Protein AF-A0A7W9PR97-F1 (afdb_monomer_lite)

Radius of gyration: 24.03 Å; chains: 1; bounding box: 55×40×74 Å

pLDDT: mean 80.45, std 17.57, range [24.69, 98.5]

Foldseek 3Di:
DDKDKDWAWAAQFWKKWDQPPDFADDDDQLVQVPQLAKDDDAQIMIGGAQERTDIEMEMEAEDQDDDDDDPPPFQWKKKAKHFNQQLFIWIHHPPDTDPDGLSPVGGGMKMKMKTKDQSVVHHHHHDDPPDPADPVRHTSMYMYIYMYDDDGDDMGTPHHHPDPRNPSPVPVPPPDDLDDDQDPDAADDDPVQAEEEEEQADPQVPLVVVVVCCQQQVDPPRDHFPYHYDDDPSNHPPHLNNNLSRFDADPVRATSYQKYWYQHPVQSVDPQSFTWIHGRGRYDTQDIATEGSVCPRVVRVCCVVVVDDPNVQQVCQPPVRYHDPDPPDD

Structure (mmCIF, N/CA/C/O backbone):
data_AF-A0A7W9PR97-F1
#
_entry.id   AF-A0A7W9PR97-F1
#
loop_
_atom_site.group_PDB
_atom_site.id
_atom_site.type_symbol
_atom_site.label_atom_id
_atom_site.label_alt_id
_atom_site.label_comp_id
_atom_site.label_asym_id
_atom_site.label_entity_id
_atom_site.label_seq_id
_atom_site.pdbx_PDB_ins_code
_atom_site.Cartn_x
_atom_site.Cartn_y
_atom_site.Cartn_z
_atom_site.occupancy
_atom_site.B_iso_or_equiv
_atom_site.auth_seq_id
_atom_site.auth_comp_id
_atom_site.auth_asym_id
_atom_site.auth_atom_id
_atom_site.pdbx_PDB_model_num
ATOM 1 N N . MET A 1 1 ? 12.191 9.917 -24.779 1.00 82.94 1 MET A N 1
ATOM 2 C CA . MET A 1 1 ? 12.173 8.595 -24.134 1.00 82.94 1 MET A CA 1
ATOM 3 C C . MET A 1 1 ? 13.262 8.573 -23.081 1.00 82.94 1 MET A C 1
ATOM 5 O O . MET A 1 1 ? 14.402 8.870 -23.422 1.00 82.94 1 MET A O 1
ATOM 9 N N . THR A 1 2 ? 12.904 8.290 -21.833 1.00 91.50 2 THR A N 1
ATOM 10 C CA . THR A 1 2 ? 13.854 8.096 -20.722 1.00 91.50 2 THR A CA 1
ATOM 11 C C . THR A 1 2 ? 13.864 6.618 -20.369 1.00 91.50 2 THR A C 1
ATOM 13 O O . THR A 1 2 ? 12.788 6.030 -20.315 1.00 91.50 2 THR A O 1
ATOM 16 N N . THR A 1 3 ? 15.038 6.025 -20.135 1.00 96.19 3 THR A N 1
ATOM 17 C CA . THR A 1 3 ? 15.172 4.586 -19.868 1.00 96.19 3 THR A CA 1
ATOM 18 C C . THR A 1 3 ? 16.114 4.327 -18.703 1.00 96.19 3 THR A C 1
ATOM 20 O O . THR A 1 3 ? 17.210 4.884 -18.651 1.00 96.19 3 THR A O 1
ATOM 23 N N . GLU A 1 4 ? 15.718 3.425 -17.812 1.00 95.56 4 GLU A N 1
ATOM 24 C CA . GLU A 1 4 ? 16.539 2.915 -16.714 1.00 95.56 4 GLU A CA 1
ATOM 25 C C . GLU A 1 4 ? 16.449 1.385 -16.694 1.00 95.56 4 GLU A C 1
ATOM 27 O O . GLU A 1 4 ? 15.418 0.809 -17.036 1.00 95.56 4 GLU A O 1
ATOM 32 N N . THR A 1 5 ? 17.534 0.690 -16.347 1.00 96.12 5 THR A N 1
ATOM 33 C CA . THR A 1 5 ? 17.552 -0.779 -16.241 1.00 96.12 5 THR A CA 1
ATOM 34 C C . THR A 1 5 ? 18.335 -1.206 -15.014 1.00 96.12 5 THR A C 1
ATOM 36 O O . THR A 1 5 ? 19.458 -0.741 -14.807 1.00 96.12 5 THR A O 1
ATOM 39 N N . LYS A 1 6 ? 17.756 -2.111 -14.224 1.00 92.12 6 LYS A N 1
ATOM 40 C CA . LYS A 1 6 ? 18.356 -2.668 -13.008 1.00 92.12 6 LYS A CA 1
ATOM 41 C C . LYS A 1 6 ? 18.048 -4.158 -12.900 1.00 92.12 6 LYS A C 1
ATOM 43 O O . LYS A 1 6 ? 17.009 -4.624 -13.358 1.00 92.12 6 LYS A O 1
ATOM 48 N N . ASP A 1 7 ? 18.963 -4.887 -12.270 1.00 92.75 7 ASP A N 1
ATOM 49 C CA . ASP A 1 7 ? 18.689 -6.239 -11.792 1.00 92.75 7 ASP A CA 1
ATOM 50 C C . ASP A 1 7 ? 18.220 -6.117 -10.337 1.00 92.75 7 ASP A C 1
ATOM 52 O O . ASP A 1 7 ? 19.008 -5.740 -9.466 1.00 92.75 7 ASP A O 1
ATOM 56 N N . LEU A 1 8 ? 16.939 -6.389 -10.097 1.00 89.25 8 LEU A N 1
ATOM 57 C CA . LEU A 1 8 ? 16.301 -6.284 -8.785 1.00 89.25 8 LEU A CA 1
ATOM 58 C C . LEU A 1 8 ? 16.262 -7.649 -8.112 1.00 89.25 8 LEU A C 1
ATOM 60 O O . LEU A 1 8 ? 16.015 -8.652 -8.785 1.00 89.25 8 LEU A O 1
ATOM 64 N N . PHE A 1 9 ? 16.524 -7.691 -6.804 1.00 83.12 9 PHE A N 1
ATOM 65 C CA . PHE A 1 9 ? 16.292 -8.895 -6.019 1.00 83.12 9 PHE A CA 1
ATOM 66 C C . PHE A 1 9 ? 14.876 -8.854 -5.461 1.00 83.12 9 PHE A C 1
ATOM 68 O O . PHE A 1 9 ? 14.525 -7.937 -4.729 1.00 83.12 9 PHE A O 1
ATOM 75 N N . ILE A 1 10 ? 14.094 -9.852 -5.828 1.00 84.50 10 ILE A N 1
ATOM 76 C CA . ILE A 1 10 ? 12.675 -9.970 -5.532 1.00 84.50 10 ILE A CA 1
ATOM 77 C C . ILE A 1 10 ? 12.491 -11.078 -4.500 1.00 84.50 10 ILE A C 1
ATOM 79 O O . ILE A 1 10 ? 13.166 -12.115 -4.560 1.00 84.50 10 ILE A O 1
ATOM 83 N N . GLU A 1 11 ? 11.587 -10.829 -3.565 1.00 75.62 11 GLU A N 1
ATOM 84 C CA . GLU A 1 11 ? 11.038 -11.785 -2.607 1.00 75.62 11 GLU A CA 1
ATOM 85 C C . GLU A 1 11 ? 9.511 -11.790 -2.797 1.00 75.62 11 GLU A C 1
ATOM 87 O O . GLU A 1 11 ? 8.983 -10.915 -3.475 1.00 75.62 11 GLU A O 1
ATOM 92 N N . ASP A 1 12 ? 8.831 -12.822 -2.306 1.00 75.00 12 ASP A N 1
ATOM 93 C CA . ASP A 1 12 ? 7.365 -12.920 -2.280 1.00 75.00 12 ASP A CA 1
ATOM 94 C C . ASP A 1 12 ? 6.627 -12.675 -3.612 1.00 75.00 12 ASP A C 1
ATOM 96 O O . ASP A 1 12 ? 5.481 -12.243 -3.638 1.00 75.00 12 ASP A O 1
ATOM 100 N N . HIS A 1 13 ? 7.241 -13.069 -4.732 1.00 82.00 13 HIS A N 1
ATOM 101 C CA . HIS A 1 13 ? 6.649 -13.017 -6.075 1.00 82.00 13 HIS A CA 1
ATOM 102 C C . HIS A 1 13 ? 6.401 -11.625 -6.678 1.00 82.00 13 HIS A C 1
ATOM 104 O O . HIS A 1 13 ? 5.687 -11.553 -7.686 1.00 82.00 13 HIS A O 1
ATOM 110 N N . ASP A 1 14 ? 6.961 -10.533 -6.151 1.00 80.31 14 ASP A N 1
ATOM 111 C CA . ASP A 1 14 ? 6.554 -9.212 -6.627 1.00 80.31 14 ASP A CA 1
ATOM 112 C C . ASP A 1 14 ? 7.635 -8.155 -6.894 1.00 80.31 14 ASP A C 1
ATOM 114 O O . ASP A 1 14 ? 8.728 -8.072 -6.335 1.00 80.31 14 ASP A O 1
ATOM 118 N N . LEU A 1 15 ? 7.276 -7.313 -7.859 1.00 86.25 15 LEU A N 1
ATOM 119 C CA . LEU A 1 15 ? 7.816 -5.982 -8.059 1.00 86.25 15 LEU A CA 1
ATOM 120 C C . LEU A 1 15 ? 6.710 -4.989 -7.756 1.00 86.25 15 LEU A C 1
ATOM 122 O O . LEU A 1 15 ? 5.576 -5.154 -8.210 1.00 86.25 15 LEU A O 1
ATOM 126 N N . LEU A 1 16 ? 7.065 -3.916 -7.075 1.00 84.00 16 LEU A N 1
ATOM 127 C CA . LEU A 1 16 ? 6.119 -2.905 -6.650 1.00 84.00 16 LEU A CA 1
ATOM 128 C C . LEU A 1 16 ? 6.208 -1.675 -7.533 1.00 84.00 16 LEU A C 1
ATOM 130 O O . LEU A 1 16 ? 7.256 -1.356 -8.095 1.00 84.00 16 LEU A O 1
ATOM 134 N N . ILE A 1 17 ? 5.084 -0.991 -7.653 1.00 85.88 17 ILE A N 1
ATOM 135 C CA . ILE A 1 17 ? 4.948 0.324 -8.253 1.00 85.88 17 ILE A CA 1
ATOM 136 C C . ILE A 1 17 ? 4.396 1.224 -7.156 1.00 85.88 17 ILE A C 1
ATOM 138 O O . ILE A 1 17 ? 3.196 1.207 -6.887 1.00 85.88 17 ILE A O 1
ATOM 142 N N . ASP A 1 18 ? 5.288 1.977 -6.518 1.00 78.19 18 ASP A N 1
ATOM 143 C CA . ASP A 1 18 ? 5.008 2.643 -5.248 1.00 78.19 18 ASP A CA 1
ATOM 144 C C . ASP A 1 18 ? 5.202 4.174 -5.345 1.00 78.19 18 ASP A C 1
ATOM 146 O O . ASP A 1 18 ? 6.248 4.642 -5.819 1.00 78.19 18 ASP A O 1
ATOM 150 N N . PRO A 1 19 ? 4.207 4.989 -4.948 1.00 59.25 19 PRO A N 1
ATOM 151 C CA . PRO A 1 19 ? 4.321 6.443 -4.812 1.00 59.25 19 PRO A CA 1
ATOM 152 C C . PRO A 1 19 ? 5.134 6.945 -3.601 1.00 59.25 19 PRO A C 1
ATOM 154 O O . PRO A 1 19 ? 5.410 8.150 -3.512 1.00 59.25 19 PRO A O 1
ATOM 157 N N . ILE A 1 20 ? 5.523 6.081 -2.668 1.00 61.12 20 ILE A N 1
ATOM 158 C CA . ILE A 1 20 ? 6.231 6.406 -1.430 1.00 61.12 20 ILE A CA 1
ATOM 159 C C . ILE A 1 20 ? 7.509 5.554 -1.379 1.00 61.12 20 ILE A C 1
ATOM 161 O O . ILE A 1 20 ? 7.531 4.433 -0.905 1.00 61.12 20 ILE A O 1
ATOM 165 N N . LEU A 1 21 ? 8.622 6.094 -1.885 1.00 53.78 21 LEU A N 1
ATOM 166 C CA . LEU A 1 21 ? 9.935 5.425 -1.809 1.00 53.78 21 LEU A CA 1
ATOM 167 C C . LEU A 1 21 ? 10.503 5.320 -0.378 1.00 53.78 21 LEU A C 1
ATOM 169 O O . LEU A 1 21 ? 11.545 4.695 -0.186 1.00 53.78 21 LEU A O 1
ATOM 173 N N . GLU A 1 22 ? 9.875 5.969 0.603 1.00 41.06 22 GLU A N 1
ATOM 174 C CA . GLU A 1 22 ? 10.348 6.074 1.984 1.00 41.06 22 GLU A CA 1
ATOM 175 C C . GLU A 1 22 ? 9.245 5.624 2.946 1.00 41.06 22 GLU A C 1
ATOM 177 O O . GLU A 1 22 ? 8.340 6.391 3.257 1.00 41.06 22 GLU A O 1
ATOM 182 N N . GLY A 1 23 ? 9.325 4.379 3.413 1.00 37.25 23 GLY A N 1
ATOM 183 C CA . GLY A 1 23 ? 8.349 3.802 4.340 1.00 37.25 23 GLY A CA 1
ATOM 184 C C . GLY A 1 23 ? 7.519 2.690 3.704 1.00 37.25 23 GLY A C 1
ATOM 185 O O . GLY A 1 23 ? 7.387 2.627 2.492 1.00 37.25 23 GLY A O 1
ATOM 186 N N . VAL A 1 24 ? 7.080 1.773 4.566 1.00 37.75 24 VAL A N 1
ATOM 187 C CA . VAL A 1 24 ? 6.391 0.491 4.325 1.00 37.75 24 VAL A CA 1
ATOM 188 C C . VAL A 1 24 ? 5.727 0.343 2.951 1.00 37.75 24 VAL A C 1
ATOM 190 O O . VAL A 1 24 ? 4.806 1.072 2.601 1.00 37.75 24 VAL A O 1
ATOM 193 N N . MET A 1 25 ? 6.184 -0.677 2.224 1.00 41.44 25 MET A N 1
ATOM 194 C CA . MET A 1 25 ? 5.619 -1.129 0.956 1.00 41.44 25 MET A CA 1
ATOM 195 C C . MET A 1 25 ? 4.182 -1.627 1.180 1.00 41.44 25 MET A C 1
ATOM 197 O O . MET A 1 25 ? 3.983 -2.685 1.776 1.00 41.44 25 MET A O 1
ATOM 201 N N . GLU A 1 26 ? 3.176 -0.873 0.735 1.00 43.72 26 GLU A N 1
ATOM 202 C CA . GLU A 1 26 ? 1.794 -1.365 0.689 1.00 43.72 26 GLU A CA 1
ATOM 203 C C . GLU A 1 26 ? 1.664 -2.341 -0.488 1.00 43.72 26 GLU A C 1
ATOM 205 O O . GLU A 1 26 ? 1.866 -1.968 -1.644 1.00 43.72 26 GLU A O 1
ATOM 210 N N . PHE A 1 27 ? 1.331 -3.601 -0.205 1.00 45.81 27 PHE A N 1
ATOM 211 C CA . PHE A 1 27 ? 1.145 -4.633 -1.222 1.00 45.81 27 PHE A CA 1
ATOM 212 C C . PHE A 1 27 ? -0.313 -4.650 -1.709 1.00 45.81 27 PHE A C 1
ATOM 214 O O . PHE A 1 27 ? -1.212 -4.987 -0.935 1.00 45.81 27 PHE A O 1
ATOM 221 N N . PRO A 1 28 ? -0.596 -4.342 -2.988 1.00 43.78 28 PRO A N 1
ATOM 222 C CA . PRO A 1 28 ? -1.863 -4.706 -3.601 1.00 43.78 28 PRO A CA 1
ATOM 223 C C . PRO A 1 28 ? -2.116 -6.202 -3.423 1.00 43.78 28 PRO A C 1
ATOM 225 O O . PRO A 1 28 ? -1.300 -7.032 -3.828 1.00 43.78 28 PRO A O 1
ATOM 228 N N . GLU A 1 29 ? -3.269 -6.561 -2.861 1.00 47.66 29 GLU A N 1
ATOM 229 C CA . GLU A 1 29 ? -3.660 -7.963 -2.764 1.00 47.66 29 GLU A CA 1
ATOM 230 C C . GLU A 1 29 ? -3.604 -8.621 -4.147 1.00 47.66 29 GLU A C 1
ATOM 232 O O . GLU A 1 29 ? -4.240 -8.159 -5.106 1.00 47.66 29 GLU A O 1
ATOM 237 N N . HIS A 1 30 ? -2.887 -9.744 -4.244 1.00 44.03 30 HIS A N 1
ATOM 238 C CA . HIS A 1 30 ? -2.794 -10.538 -5.472 1.00 44.03 30 HIS A CA 1
ATOM 239 C C . HIS A 1 30 ? -4.177 -10.939 -6.026 1.00 44.03 30 HIS A C 1
ATOM 241 O O . HIS A 1 30 ? -4.315 -11.178 -7.225 1.00 44.03 30 HIS A O 1
ATOM 247 N N . SER A 1 31 ? -5.208 -10.966 -5.169 1.00 41.00 31 SER A N 1
ATOM 248 C CA . SER A 1 31 ? -6.618 -11.225 -5.498 1.00 41.00 31 SER A CA 1
ATOM 249 C C . SER A 1 31 ? -7.198 -10.255 -6.541 1.00 41.00 31 SER A C 1
ATOM 251 O O . SER A 1 31 ? -8.123 -10.615 -7.269 1.00 41.00 31 SER A O 1
ATOM 253 N N . SER A 1 32 ? -6.634 -9.047 -6.661 1.00 51.31 32 SER A N 1
ATOM 254 C CA . SER A 1 32 ? -7.042 -8.029 -7.639 1.00 51.31 32 SER A CA 1
ATOM 255 C C . SER A 1 32 ? -6.412 -8.217 -9.030 1.00 51.31 32 SER A C 1
ATOM 257 O O . SER A 1 32 ? -6.854 -7.604 -10.006 1.00 51.31 32 SER A O 1
ATOM 259 N N . ILE A 1 33 ? -5.409 -9.095 -9.156 1.00 65.38 33 ILE A N 1
ATOM 260 C CA . ILE A 1 33 ? -4.644 -9.302 -10.391 1.00 65.38 33 ILE A CA 1
ATOM 261 C C . ILE A 1 33 ? -5.312 -10.388 -11.239 1.00 65.38 33 ILE A C 1
ATOM 263 O O . ILE A 1 33 ? -4.977 -11.569 -11.186 1.00 65.38 33 ILE A O 1
ATOM 267 N N . THR A 1 34 ? -6.264 -9.978 -12.073 1.00 65.12 34 THR A N 1
ATOM 268 C CA . THR A 1 34 ? -7.033 -10.900 -12.932 1.00 65.12 34 THR A CA 1
ATOM 269 C C . THR A 1 34 ? -6.295 -11.326 -14.207 1.00 65.12 34 THR A C 1
ATOM 271 O O . THR A 1 34 ? -6.612 -12.360 -14.793 1.00 65.12 34 THR A O 1
ATOM 274 N N . ASN A 1 35 ? -5.268 -10.575 -14.612 1.00 73.44 35 ASN A N 1
ATOM 275 C CA . ASN A 1 35 ? -4.480 -10.815 -15.827 1.00 73.44 35 ASN A CA 1
ATOM 276 C C . ASN A 1 35 ? -3.188 -11.623 -15.595 1.00 73.44 35 ASN A C 1
ATOM 278 O O . ASN A 1 35 ? -2.423 -11.851 -16.531 1.00 73.44 35 ASN A O 1
ATOM 282 N N . SER A 1 36 ? -2.944 -12.069 -14.357 1.00 77.38 36 SER A N 1
ATOM 283 C CA . SER A 1 36 ? -1.764 -12.850 -13.951 1.00 77.38 36 SER A CA 1
ATOM 284 C C . SER A 1 36 ? -0.399 -12.171 -14.145 1.00 77.38 36 SER A C 1
ATOM 286 O O . SER A 1 36 ? 0.614 -12.867 -14.056 1.00 77.38 36 SER A O 1
ATOM 288 N N . LEU A 1 37 ? -0.327 -10.859 -14.406 1.00 83.69 37 LEU A N 1
ATOM 289 C CA . LEU A 1 37 ? 0.939 -10.137 -14.581 1.00 83.69 37 LEU A CA 1
ATOM 290 C C . LEU A 1 37 ? 1.021 -8.840 -13.777 1.00 83.69 37 LEU A C 1
ATOM 292 O O . LEU A 1 37 ? 1.990 -8.679 -13.052 1.00 83.69 37 LEU A O 1
ATOM 296 N N . ILE A 1 38 ? 0.078 -7.910 -13.916 1.00 86.69 38 ILE A N 1
ATOM 297 C CA . ILE A 1 38 ? 0.163 -6.591 -13.275 1.00 86.69 38 ILE A CA 1
ATOM 298 C C . ILE A 1 38 ? -1.205 -6.125 -12.791 1.00 86.69 38 ILE A C 1
ATOM 300 O O . ILE A 1 38 ? -2.184 -6.222 -13.519 1.00 86.69 38 ILE A O 1
ATOM 304 N N . GLY A 1 39 ? -1.286 -5.576 -11.586 1.00 79.56 39 GLY A N 1
ATOM 305 C CA . GLY A 1 39 ? -2.508 -4.958 -11.076 1.00 79.56 39 GLY A CA 1
ATOM 306 C C . GLY A 1 39 ? -2.229 -3.642 -10.381 1.00 79.56 39 GLY A C 1
ATOM 307 O O . GLY A 1 39 ? -1.095 -3.367 -9.997 1.00 79.56 39 GLY A O 1
ATOM 308 N N . PHE A 1 40 ? -3.281 -2.839 -10.237 1.00 76.38 40 PHE A N 1
ATOM 309 C CA . PHE A 1 40 ? -3.259 -1.602 -9.470 1.00 76.38 40 PHE A CA 1
ATOM 310 C C . PHE A 1 40 ? -4.395 -1.587 -8.456 1.00 76.38 40 PHE A C 1
ATOM 312 O O . PHE A 1 40 ? -5.535 -1.926 -8.779 1.00 76.38 40 PHE A O 1
ATOM 319 N N . HIS A 1 41 ? -4.084 -1.108 -7.259 1.00 69.38 41 HIS A N 1
ATOM 320 C CA . HIS A 1 41 ? -5.049 -0.673 -6.268 1.00 69.38 41 HIS A CA 1
ATOM 321 C C . HIS A 1 41 ? -4.749 0.794 -5.941 1.00 69.38 41 HIS A C 1
ATOM 323 O O . HIS A 1 41 ? -3.692 1.115 -5.407 1.00 69.38 41 HIS A O 1
ATOM 329 N N . LYS A 1 42 ? -5.674 1.703 -6.276 1.00 72.00 42 LYS A N 1
ATOM 330 C CA . LYS A 1 42 ? -5.442 3.162 -6.208 1.00 72.00 42 LYS A CA 1
ATOM 331 C C . LYS A 1 42 ? -4.198 3.557 -7.035 1.00 72.00 42 LYS A C 1
ATOM 333 O O . LYS A 1 42 ? -4.173 3.265 -8.229 1.00 72.00 42 LYS A O 1
ATOM 338 N N . ASP A 1 43 ? -3.217 4.239 -6.443 1.00 72.44 43 ASP A N 1
ATOM 339 C CA . ASP A 1 43 ? -1.956 4.647 -7.077 1.00 72.44 43 ASP A CA 1
ATOM 340 C C . ASP A 1 43 ? -0.780 3.689 -6.802 1.00 72.44 43 ASP A C 1
ATOM 342 O O . ASP A 1 43 ? 0.348 3.993 -7.192 1.00 72.44 43 ASP A O 1
ATOM 346 N N . PHE A 1 44 ? -1.055 2.521 -6.207 1.00 77.50 44 PHE A N 1
ATOM 347 C CA . PHE A 1 44 ? -0.102 1.433 -5.980 1.00 77.50 44 PHE A CA 1
ATOM 348 C C . PHE A 1 44 ? -0.311 0.310 -6.987 1.00 77.50 44 PHE A C 1
ATOM 350 O O . PHE A 1 44 ? -1.450 -0.028 -7.323 1.00 77.50 44 PHE A O 1
ATOM 357 N N . GLY A 1 45 ? 0.775 -0.299 -7.451 1.00 81.88 45 GLY A N 1
ATOM 358 C CA . GLY A 1 45 ? 0.709 -1.428 -8.369 1.00 81.88 45 GLY A CA 1
ATOM 359 C C . GLY A 1 45 ? 1.685 -2.541 -8.033 1.00 81.88 45 GLY A C 1
ATOM 360 O O . GLY A 1 45 ? 2.705 -2.322 -7.391 1.00 81.88 45 GLY A O 1
ATOM 361 N N . THR A 1 46 ? 1.372 -3.735 -8.520 1.00 85.62 46 THR A N 1
ATOM 362 C CA . THR A 1 46 ? 2.192 -4.938 -8.355 1.00 85.62 46 THR A CA 1
ATOM 363 C C . THR A 1 46 ? 2.374 -5.606 -9.699 1.00 85.62 46 THR A C 1
ATOM 365 O O . THR A 1 46 ? 1.398 -5.788 -10.426 1.00 85.62 46 THR A O 1
ATOM 368 N N . ILE A 1 47 ? 3.603 -6.013 -10.011 1.00 89.25 47 ILE A N 1
ATOM 369 C CA . ILE A 1 47 ? 3.927 -6.917 -11.115 1.00 89.25 47 ILE A CA 1
ATOM 370 C C . ILE A 1 47 ? 4.337 -8.268 -10.521 1.00 89.25 47 ILE A C 1
ATOM 372 O O . ILE A 1 47 ? 5.277 -8.336 -9.735 1.00 89.25 47 ILE A O 1
ATOM 376 N N . LEU A 1 48 ? 3.657 -9.338 -10.928 1.00 87.06 48 LEU A N 1
ATOM 377 C CA . LEU A 1 48 ? 3.883 -10.701 -10.454 1.00 87.06 48 LEU A CA 1
ATOM 378 C C . LEU A 1 48 ? 5.026 -11.392 -11.194 1.00 87.06 48 LEU A C 1
ATOM 380 O O . LEU A 1 48 ? 4.966 -11.584 -12.417 1.00 87.06 48 LEU A O 1
ATOM 384 N N . THR A 1 49 ? 5.997 -11.900 -10.441 1.00 89.06 49 THR A N 1
ATOM 385 C CA . THR A 1 49 ? 7.050 -12.767 -10.963 1.00 89.06 49 THR A CA 1
ATOM 386 C C . THR A 1 49 ? 6.657 -14.231 -11.043 1.00 89.06 49 THR A C 1
ATOM 388 O O . THR A 1 49 ? 5.746 -14.711 -10.369 1.00 89.06 49 THR A O 1
ATOM 391 N N . GLY A 1 50 ? 7.326 -14.968 -11.932 1.00 86.12 50 GLY A N 1
ATOM 392 C CA . GLY A 1 50 ? 7.147 -16.415 -12.031 1.00 86.12 50 GLY A CA 1
ATOM 393 C C . GLY A 1 50 ? 7.787 -17.154 -10.855 1.00 86.12 50 GLY A C 1
ATOM 394 O O . GLY A 1 50 ? 7.241 -18.157 -10.404 1.00 86.12 50 GLY A O 1
ATOM 395 N N . PHE A 1 51 ? 8.904 -16.654 -10.326 1.00 83.25 51 PHE A N 1
ATOM 396 C CA . PHE A 1 51 ? 9.556 -17.167 -9.120 1.00 83.25 51 PHE A CA 1
A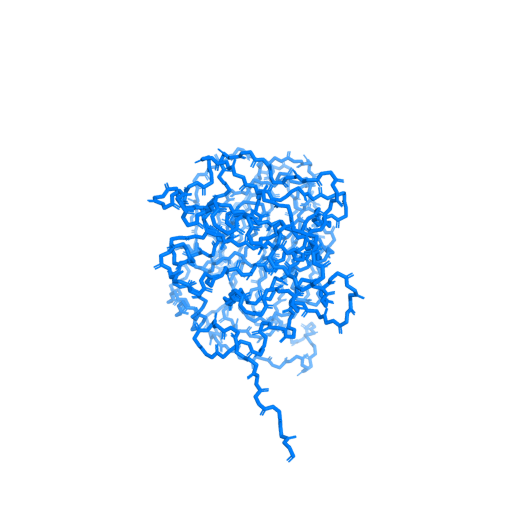TOM 397 C C . PHE A 1 51 ? 9.076 -16.470 -7.844 1.00 83.25 51 PHE A C 1
ATOM 399 O O . PHE A 1 51 ? 8.605 -15.340 -7.901 1.00 83.25 51 PHE A O 1
ATOM 406 N N . GLU A 1 52 ? 9.272 -17.132 -6.702 1.00 79.81 52 GLU A N 1
ATOM 407 C CA . GLU A 1 52 ? 9.015 -16.574 -5.366 1.00 79.81 52 GLU A CA 1
ATOM 408 C C . GLU A 1 52 ? 10.146 -15.650 -4.929 1.00 79.81 52 GLU A C 1
ATOM 410 O O . GLU A 1 52 ? 9.926 -14.552 -4.437 1.00 79.81 52 GLU A O 1
ATOM 415 N N . ARG A 1 53 ? 11.387 -16.093 -5.142 1.00 82.75 53 ARG A N 1
ATOM 416 C CA . ARG A 1 53 ? 12.574 -15.341 -4.752 1.00 82.75 53 ARG A CA 1
ATOM 417 C C . ARG A 1 53 ? 13.670 -15.454 -5.791 1.00 82.75 53 ARG A C 1
ATOM 419 O O . ARG A 1 53 ? 13.954 -16.554 -6.262 1.00 82.75 53 ARG A O 1
ATOM 426 N N . GLY A 1 54 ? 14.331 -14.350 -6.122 1.00 87.94 54 GLY A N 1
ATOM 427 C CA . GLY A 1 54 ? 15.381 -14.350 -7.136 1.00 87.94 54 GLY A CA 1
ATOM 428 C C . GLY A 1 54 ? 15.663 -12.985 -7.738 1.00 87.94 54 GLY A C 1
ATOM 429 O O . GLY A 1 54 ? 15.056 -11.986 -7.381 1.00 87.94 54 GLY A O 1
ATOM 430 N N . TYR A 1 55 ? 16.614 -12.939 -8.668 1.00 93.44 55 TYR A N 1
ATOM 431 C CA . TYR A 1 55 ? 16.845 -11.731 -9.451 1.00 93.44 55 TYR A CA 1
ATOM 432 C C . TYR A 1 55 ? 15.951 -11.707 -10.688 1.00 93.44 55 TYR A C 1
ATOM 434 O O . TYR A 1 55 ? 15.863 -12.717 -11.390 1.00 93.44 55 TYR A O 1
ATOM 442 N N . ALA A 1 56 ? 15.392 -10.539 -11.001 1.00 95.19 56 ALA A N 1
ATOM 443 C CA . ALA A 1 56 ? 14.801 -10.231 -12.301 1.00 95.19 56 ALA A CA 1
ATOM 444 C C . ALA A 1 56 ? 15.504 -9.025 -12.925 1.00 95.19 56 ALA A C 1
ATOM 446 O O . ALA A 1 56 ? 15.936 -8.107 -12.224 1.00 95.19 56 ALA A O 1
ATOM 447 N N . ARG A 1 57 ? 15.608 -9.010 -14.256 1.00 96.88 57 ARG A N 1
ATOM 448 C CA . ARG A 1 57 ? 16.051 -7.819 -14.985 1.00 96.88 57 ARG A CA 1
ATOM 449 C C . ARG A 1 57 ? 14.846 -6.959 -15.309 1.00 96.88 57 ARG A C 1
ATOM 451 O O . ARG A 1 57 ? 13.969 -7.416 -16.030 1.00 96.88 57 ARG A O 1
ATOM 458 N N . VAL A 1 58 ? 14.829 -5.721 -14.843 1.00 97.62 58 VAL A N 1
ATOM 459 C CA . VAL A 1 58 ? 13.720 -4.793 -15.068 1.00 97.62 58 VAL A CA 1
ATOM 460 C C . VAL A 1 58 ? 14.220 -3.590 -15.855 1.00 97.62 58 VAL A C 1
ATOM 462 O O . VAL A 1 58 ? 15.274 -3.030 -15.548 1.00 97.62 58 VAL A O 1
ATOM 465 N N . THR A 1 59 ? 13.464 -3.193 -16.871 1.00 98.12 59 THR A N 1
ATOM 466 C CA . THR A 1 59 ? 13.681 -1.969 -17.640 1.00 98.12 59 THR A CA 1
ATOM 467 C C . THR A 1 59 ? 12.436 -1.098 -17.545 1.00 98.12 59 THR A C 1
ATOM 469 O O . THR A 1 59 ? 11.334 -1.579 -17.790 1.00 98.12 59 THR A O 1
ATOM 472 N N . VAL A 1 60 ? 12.610 0.179 -17.210 1.00 98.19 60 VAL A N 1
ATOM 473 C CA . VAL A 1 60 ? 11.539 1.183 -17.183 1.00 98.19 60 VAL A CA 1
ATOM 474 C C . VAL A 1 60 ? 11.764 2.172 -18.318 1.00 98.19 60 VAL A C 1
ATOM 476 O O . VAL A 1 60 ? 12.876 2.678 -18.475 1.00 98.19 60 VAL A O 1
ATOM 479 N N . GLU A 1 61 ? 10.718 2.462 -19.092 1.00 98.31 61 GLU A N 1
ATOM 480 C CA . GLU A 1 61 ? 10.738 3.441 -20.177 1.00 98.31 61 GLU A CA 1
ATOM 481 C C . GLU A 1 61 ? 9.603 4.463 -20.063 1.00 98.31 61 GLU A C 1
ATOM 483 O O . GLU A 1 61 ? 8.425 4.108 -20.035 1.00 98.31 61 GLU A O 1
ATOM 488 N N . ILE A 1 62 ? 9.961 5.746 -20.092 1.00 98.00 62 ILE A N 1
ATOM 489 C CA . ILE A 1 62 ? 9.017 6.862 -20.164 1.00 98.00 62 ILE A CA 1
ATOM 490 C C . ILE A 1 62 ? 8.844 7.305 -21.614 1.00 98.00 62 ILE A C 1
ATOM 492 O O . ILE A 1 62 ? 9.820 7.685 -22.276 1.00 98.00 62 ILE A O 1
ATOM 496 N N . HIS A 1 63 ? 7.598 7.347 -22.076 1.00 97.94 63 HIS A N 1
ATOM 497 C CA . HIS A 1 63 ? 7.217 7.794 -23.411 1.00 97.94 63 HIS A CA 1
ATOM 498 C C . HIS A 1 63 ? 6.247 8.979 -23.341 1.00 97.94 63 HIS A C 1
ATOM 500 O O . HIS A 1 63 ? 5.343 9.027 -22.511 1.00 97.94 63 HIS A O 1
ATOM 506 N N . THR A 1 64 ? 6.435 9.957 -24.229 1.00 95.00 64 THR A N 1
ATOM 507 C CA . THR A 1 64 ? 5.535 11.120 -24.347 1.00 95.00 64 THR A CA 1
ATOM 508 C C . THR A 1 64 ? 4.231 10.778 -25.067 1.00 95.00 64 THR A C 1
ATOM 510 O O . THR A 1 64 ? 3.246 11.488 -24.917 1.00 95.00 64 THR A O 1
ATOM 513 N N . GLU A 1 65 ? 4.229 9.692 -25.840 1.00 95.56 65 GLU A N 1
ATOM 514 C CA . GLU A 1 65 ? 3.092 9.164 -26.596 1.00 95.56 65 GLU A CA 1
ATOM 515 C C . GLU A 1 65 ? 3.082 7.632 -26.491 1.00 95.56 65 GLU A C 1
ATOM 517 O O . GLU A 1 65 ? 4.042 7.037 -26.003 1.00 95.56 65 GLU A O 1
ATOM 522 N N . GLN A 1 66 ? 2.013 6.980 -26.953 1.00 97.38 66 GLN A N 1
ATOM 523 C CA . GLN A 1 66 ? 1.921 5.519 -26.930 1.00 97.38 66 GLN A CA 1
ATOM 524 C C . GLN A 1 66 ? 3.053 4.880 -27.762 1.00 97.38 66 GLN A C 1
ATOM 526 O O . GLN A 1 66 ? 3.126 5.124 -28.970 1.00 97.38 66 GLN A O 1
ATOM 531 N N . PRO A 1 67 ? 3.910 4.026 -27.170 1.00 96.94 67 PRO A N 1
ATOM 532 C CA . PRO A 1 67 ? 4.963 3.351 -27.916 1.00 96.94 67 PRO A CA 1
ATOM 533 C C . PRO A 1 67 ? 4.383 2.280 -28.860 1.00 96.94 67 PRO A C 1
ATOM 535 O O . PRO A 1 67 ? 3.368 1.646 -28.528 1.00 96.94 67 PRO A O 1
ATOM 538 N N . PRO A 1 68 ? 5.033 2.013 -30.013 1.00 96.75 68 PRO A N 1
ATOM 539 C CA . PRO A 1 68 ? 4.646 0.923 -30.905 1.00 96.75 68 PRO A CA 1
ATOM 540 C C . PRO A 1 68 ? 4.555 -0.414 -30.161 1.00 96.75 68 PRO A C 1
ATOM 542 O O . PRO A 1 68 ? 5.400 -0.725 -29.322 1.00 96.75 68 PRO A O 1
ATOM 545 N N . LEU A 1 69 ? 3.524 -1.205 -30.461 1.00 97.06 69 LEU A N 1
ATOM 546 C CA . LEU A 1 69 ? 3.358 -2.532 -29.873 1.00 97.06 69 LEU A CA 1
ATOM 547 C C . LEU A 1 69 ? 4.406 -3.498 -30.445 1.00 97.06 69 LEU A C 1
ATOM 549 O O . LEU A 1 69 ? 4.484 -3.667 -31.660 1.00 97.06 69 LEU A O 1
ATOM 553 N N . ASN A 1 70 ? 5.173 -4.146 -29.567 1.00 95.12 70 ASN A N 1
ATOM 554 C CA . ASN A 1 70 ? 6.099 -5.221 -29.917 1.00 95.12 70 ASN A CA 1
ATOM 555 C C . ASN A 1 70 ? 5.901 -6.411 -28.968 1.00 95.12 70 ASN A C 1
ATOM 557 O O . ASN A 1 70 ? 6.136 -6.299 -27.767 1.00 95.12 70 ASN A O 1
ATOM 561 N N . THR A 1 71 ? 5.498 -7.556 -29.515 1.00 95.88 71 THR A N 1
ATOM 562 C CA . THR A 1 71 ? 5.206 -8.780 -28.751 1.00 95.88 71 THR A CA 1
ATOM 563 C C . THR A 1 71 ? 6.125 -9.954 -29.089 1.00 95.88 71 THR A C 1
ATOM 565 O O . THR A 1 71 ? 5.921 -11.055 -28.573 1.00 95.88 71 THR A O 1
ATOM 568 N N . ASP A 1 72 ? 7.094 -9.765 -29.986 1.00 93.19 72 ASP A N 1
ATOM 569 C CA . ASP A 1 72 ? 7.796 -10.881 -30.632 1.00 93.19 72 ASP A CA 1
ATOM 570 C C . ASP A 1 72 ? 8.678 -11.657 -29.638 1.00 93.19 72 ASP A C 1
ATOM 572 O O . ASP A 1 72 ? 8.552 -12.877 -29.534 1.00 93.19 72 ASP A O 1
ATOM 576 N N . ASP A 1 73 ? 9.471 -10.945 -28.828 1.00 93.38 73 ASP A N 1
ATOM 577 C CA . ASP A 1 73 ? 10.443 -11.515 -27.872 1.00 93.38 73 ASP A CA 1
ATOM 578 C C . ASP A 1 73 ? 9.919 -11.661 -26.425 1.00 93.38 73 ASP A C 1
ATOM 580 O O . ASP A 1 73 ? 10.699 -11.901 -25.494 1.00 93.38 73 ASP A O 1
ATOM 584 N N . TRP A 1 74 ? 8.613 -11.473 -26.220 1.00 96.38 74 TRP A N 1
ATOM 585 C CA . TRP A 1 74 ? 7.974 -11.427 -24.899 1.00 96.38 74 TRP A CA 1
ATOM 586 C C . TRP A 1 74 ? 6.965 -12.556 -24.724 1.00 96.38 74 TRP A C 1
ATOM 588 O O . TRP A 1 74 ? 6.270 -12.893 -25.677 1.00 96.38 74 TRP A O 1
ATOM 598 N N . ASP A 1 75 ? 6.857 -13.134 -23.531 1.00 92.62 75 ASP A N 1
ATOM 599 C CA . ASP A 1 75 ? 5.891 -14.205 -23.249 1.00 92.62 75 ASP A CA 1
ATOM 600 C C . ASP A 1 75 ? 4.514 -13.623 -22.903 1.00 92.62 75 ASP A C 1
ATOM 602 O O . ASP A 1 75 ? 3.495 -14.099 -23.403 1.00 92.62 75 ASP A O 1
ATOM 606 N N . ASP A 1 76 ? 4.504 -12.539 -22.126 1.00 91.06 76 ASP A N 1
ATOM 607 C CA . ASP A 1 76 ? 3.316 -11.783 -21.742 1.00 91.06 76 ASP A CA 1
ATOM 608 C C . ASP A 1 76 ? 3.501 -10.303 -22.101 1.00 91.06 76 ASP A C 1
ATOM 610 O O . ASP A 1 76 ? 4.574 -9.738 -21.876 1.00 91.06 76 ASP A O 1
ATOM 614 N N . VAL A 1 77 ? 2.463 -9.673 -22.652 1.00 95.31 77 VAL A N 1
ATOM 615 C CA . VAL A 1 77 ? 2.403 -8.236 -22.953 1.00 95.31 77 VAL A CA 1
ATOM 616 C C . VAL A 1 77 ? 0.980 -7.738 -22.739 1.00 95.31 77 VAL A C 1
ATOM 618 O O . VAL A 1 77 ? 0.052 -8.230 -23.387 1.00 95.31 77 VAL A O 1
ATOM 621 N N . LEU A 1 78 ? 0.794 -6.736 -21.881 1.00 93.31 78 LEU A N 1
ATOM 622 C CA . LEU A 1 78 ? -0.516 -6.117 -21.668 1.00 93.31 78 LEU A CA 1
ATOM 623 C C . LEU A 1 78 ? -0.419 -4.637 -21.305 1.00 93.31 78 LEU A C 1
ATOM 625 O O . LEU A 1 78 ? 0.595 -4.200 -20.762 1.00 93.31 78 LEU A O 1
ATOM 629 N N . ASP A 1 79 ? -1.499 -3.900 -21.564 1.00 93.94 79 ASP A N 1
ATOM 630 C CA . ASP A 1 79 ? -1.665 -2.497 -21.188 1.00 93.94 79 ASP A CA 1
ATOM 631 C C . ASP A 1 79 ? -2.749 -2.345 -20.110 1.00 93.94 79 ASP A C 1
ATOM 633 O O . ASP A 1 79 ? -3.880 -2.801 -20.298 1.00 93.94 79 ASP A O 1
ATOM 637 N N . ILE A 1 80 ? -2.447 -1.609 -19.040 1.00 92.00 80 ILE A N 1
ATOM 638 C CA . ILE A 1 80 ? -3.382 -1.225 -17.971 1.00 92.00 80 ILE A CA 1
ATOM 639 C C . ILE A 1 80 ? -3.344 0.294 -17.740 1.00 92.00 80 ILE A C 1
ATOM 641 O O . ILE A 1 80 ? -2.394 0.978 -18.128 1.00 92.00 80 ILE A O 1
ATOM 645 N N . SER A 1 81 ? -4.404 0.848 -17.152 1.00 90.50 81 SER A N 1
ATOM 646 C CA . SER A 1 81 ? -4.441 2.241 -16.699 1.00 90.50 81 SER A CA 1
ATOM 647 C C . SER A 1 81 ? -4.125 2.335 -15.210 1.00 90.50 81 SER A C 1
ATOM 649 O O . SER A 1 81 ? -4.655 1.555 -14.427 1.00 90.50 81 SER A O 1
ATOM 651 N N . ALA A 1 82 ? -3.325 3.330 -14.834 1.00 89.12 82 ALA A N 1
ATOM 652 C CA . ALA A 1 82 ? -3.021 3.668 -13.449 1.00 89.12 82 ALA A CA 1
ATOM 653 C C . ALA A 1 82 ? -3.332 5.147 -13.195 1.00 89.12 82 ALA A C 1
ATOM 655 O O . ALA A 1 82 ? -2.997 6.006 -14.016 1.00 89.12 82 ALA A O 1
ATOM 656 N N . ASP A 1 83 ? -3.981 5.443 -12.072 1.00 85.94 83 ASP A N 1
ATOM 657 C CA . ASP A 1 83 ? -4.260 6.813 -11.640 1.00 85.94 83 ASP A CA 1
ATOM 658 C C . ASP A 1 83 ? -3.240 7.225 -10.575 1.00 85.94 83 ASP A C 1
ATOM 660 O O . ASP A 1 83 ? -3.388 6.907 -9.399 1.00 85.94 83 ASP A O 1
ATOM 664 N N . LEU A 1 84 ? -2.168 7.895 -11.000 1.00 85.62 84 LEU A N 1
ATOM 665 C CA . LEU A 1 84 ? -1.016 8.224 -10.159 1.00 85.62 84 LEU A CA 1
ATOM 666 C C . LEU A 1 84 ? -1.232 9.580 -9.478 1.00 85.62 84 LEU A C 1
ATOM 668 O O . LEU A 1 84 ? -0.646 10.598 -9.856 1.00 85.62 84 LEU A O 1
ATOM 672 N N . LYS A 1 85 ? -2.121 9.608 -8.483 1.00 79.62 85 LYS A N 1
ATOM 673 C CA . LYS A 1 85 ? -2.644 10.840 -7.861 1.00 79.62 85 LYS A CA 1
ATOM 674 C C . LYS A 1 85 ? -1.602 11.661 -7.104 1.00 79.62 85 LYS A C 1
ATOM 676 O O . LYS A 1 85 ? -1.726 12.880 -7.030 1.00 79.62 85 LYS A O 1
ATOM 681 N N . ARG A 1 86 ? -0.565 11.019 -6.563 1.00 73.19 86 ARG A N 1
ATOM 682 C CA . ARG A 1 86 ? 0.502 11.688 -5.800 1.00 73.19 86 ARG A CA 1
ATOM 683 C C . ARG A 1 86 ? 1.566 12.360 -6.678 1.00 73.19 86 ARG A C 1
ATOM 685 O O . ARG A 1 86 ? 2.444 13.039 -6.158 1.00 73.19 86 ARG A O 1
ATOM 692 N N . GLY A 1 87 ? 1.517 12.187 -8.004 1.00 82.69 87 GLY A N 1
ATOM 693 C CA . GLY A 1 87 ? 2.475 12.802 -8.938 1.00 82.69 87 GLY A CA 1
ATOM 694 C C . GLY A 1 87 ? 3.901 12.246 -8.863 1.00 82.69 87 GLY A C 1
ATOM 695 O O . GLY A 1 87 ? 4.805 12.752 -9.529 1.00 82.69 87 GLY A O 1
ATOM 696 N N . ARG A 1 88 ? 4.101 11.185 -8.081 1.00 83.88 88 ARG A N 1
ATOM 697 C CA . ARG A 1 88 ? 5.329 10.399 -8.006 1.00 83.88 88 ARG A CA 1
ATOM 698 C C . ARG A 1 88 ? 4.973 8.922 -7.864 1.00 83.88 88 ARG A C 1
ATOM 700 O O . ARG A 1 88 ? 4.005 8.613 -7.180 1.00 83.88 88 ARG A O 1
ATOM 707 N N . SER A 1 89 ? 5.698 8.047 -8.551 1.00 86.88 89 SER A N 1
ATOM 708 C CA . SER A 1 89 ? 5.541 6.589 -8.490 1.00 86.88 89 SER A CA 1
ATOM 709 C C . SER A 1 89 ? 6.763 5.916 -9.105 1.00 86.88 89 SER A C 1
ATOM 711 O O . SER A 1 89 ? 7.264 6.386 -10.127 1.00 86.88 89 SER A O 1
ATOM 713 N N . PHE A 1 90 ? 7.268 4.849 -8.493 1.00 88.62 90 PHE A N 1
ATOM 714 C CA . PHE A 1 90 ? 8.537 4.228 -8.867 1.00 88.62 90 PHE A CA 1
ATOM 715 C C . PHE A 1 90 ? 8.425 2.711 -8.853 1.00 88.62 90 PHE A C 1
ATOM 717 O O . PHE A 1 90 ? 7.749 2.144 -8.003 1.00 88.62 90 PHE A O 1
ATOM 724 N N . VAL A 1 91 ? 9.124 2.050 -9.777 1.00 90.56 91 VAL A N 1
ATOM 725 C CA . VAL A 1 91 ? 9.267 0.591 -9.723 1.00 90.56 91 VAL A CA 1
ATOM 726 C C . VAL A 1 91 ? 10.285 0.230 -8.644 1.00 90.56 91 VAL A C 1
ATOM 728 O O . VAL A 1 91 ? 11.376 0.804 -8.623 1.00 90.56 91 VAL A O 1
ATOM 731 N N . ALA A 1 92 ? 9.972 -0.729 -7.783 1.00 83.12 92 ALA A N 1
ATOM 732 C CA . ALA A 1 92 ? 10.833 -1.144 -6.685 1.00 83.12 92 ALA A CA 1
ATOM 733 C C . ALA A 1 92 ? 10.780 -2.653 -6.425 1.00 83.12 92 ALA A C 1
ATOM 735 O O . ALA A 1 92 ? 9.858 -3.353 -6.839 1.00 83.12 92 ALA A O 1
ATOM 736 N N . SER A 1 93 ? 11.805 -3.137 -5.733 1.00 78.00 93 SER A N 1
ATOM 737 C CA . SER A 1 93 ? 11.792 -4.373 -4.955 1.00 78.00 93 SER A CA 1
ATOM 738 C C . SER A 1 93 ? 12.086 -4.040 -3.492 1.00 78.00 93 SER A C 1
ATOM 740 O O . SER A 1 93 ? 12.472 -2.912 -3.181 1.00 78.00 93 SER A O 1
ATOM 742 N N . TYR A 1 94 ? 11.996 -5.038 -2.609 1.00 65.69 94 TYR A N 1
ATOM 743 C CA . TYR A 1 94 ? 12.284 -4.884 -1.178 1.00 65.69 94 TYR A CA 1
ATOM 744 C C . TYR A 1 94 ? 13.611 -4.166 -0.869 1.00 65.69 94 TYR A C 1
ATOM 746 O O . TYR A 1 94 ? 13.710 -3.416 0.097 1.00 65.69 94 TYR A O 1
ATOM 754 N N . ASP A 1 95 ? 14.662 -4.398 -1.664 1.00 64.12 95 ASP A N 1
ATOM 755 C CA . ASP A 1 95 ? 16.002 -3.883 -1.368 1.00 64.12 95 ASP A CA 1
ATOM 756 C C . ASP A 1 95 ? 16.415 -2.636 -2.158 1.00 64.12 95 ASP A C 1
ATOM 758 O O . ASP A 1 95 ? 17.408 -1.991 -1.800 1.00 64.12 95 ASP A O 1
ATOM 762 N N . THR A 1 96 ? 15.720 -2.295 -3.244 1.00 75.19 96 THR A N 1
ATOM 763 C CA . THR A 1 96 ? 16.109 -1.162 -4.082 1.00 75.19 96 THR A CA 1
ATOM 764 C C . THR A 1 96 ? 14.994 -0.717 -5.020 1.00 75.19 96 THR A C 1
ATOM 766 O O . THR A 1 96 ? 14.157 -1.504 -5.453 1.00 75.19 96 THR A O 1
ATOM 769 N N . ALA A 1 97 ? 15.038 0.554 -5.407 1.00 79.31 97 ALA A N 1
ATOM 770 C CA . ALA A 1 97 ? 14.068 1.141 -6.312 1.00 79.31 97 ALA A CA 1
ATOM 771 C C . ALA A 1 97 ? 14.710 1.828 -7.517 1.00 79.31 97 ALA A C 1
ATOM 773 O O . ALA A 1 97 ? 15.901 2.171 -7.539 1.00 79.31 97 ALA A O 1
ATOM 774 N N . PHE A 1 98 ? 13.899 2.024 -8.548 1.00 87.38 98 PHE A N 1
ATOM 775 C CA . PHE A 1 98 ? 14.201 2.869 -9.693 1.00 87.38 98 PHE A CA 1
ATOM 776 C C . PHE A 1 98 ? 14.128 4.344 -9.300 1.00 87.38 98 PHE A C 1
ATOM 778 O O . PHE A 1 98 ? 13.365 4.732 -8.422 1.00 87.38 98 PHE A O 1
ATOM 785 N N . THR A 1 99 ? 14.924 5.180 -9.964 1.00 85.56 99 THR A N 1
ATOM 786 C CA . THR A 1 99 ? 14.849 6.641 -9.786 1.00 85.56 99 THR A CA 1
ATOM 787 C C . THR A 1 99 ? 13.943 7.295 -10.825 1.00 85.56 99 THR A C 1
ATOM 789 O O . THR A 1 99 ? 13.582 8.465 -10.702 1.00 85.56 99 THR A O 1
ATOM 792 N N . THR A 1 100 ? 13.572 6.549 -11.863 1.00 91.75 100 THR A N 1
ATOM 793 C CA . THR A 1 100 ? 12.641 6.979 -12.901 1.00 91.75 100 THR A CA 1
ATOM 794 C C . THR A 1 100 ? 11.216 7.061 -12.351 1.00 91.75 100 THR A C 1
ATOM 796 O O . THR A 1 100 ? 10.598 6.039 -12.064 1.00 91.75 100 THR A O 1
ATOM 799 N N . ASN A 1 101 ? 10.689 8.284 -12.239 1.00 91.38 101 ASN A N 1
ATOM 800 C CA . ASN A 1 101 ? 9.306 8.541 -11.836 1.00 91.38 101 ASN A CA 1
ATOM 801 C C . ASN A 1 101 ? 8.332 8.198 -12.979 1.00 91.38 101 ASN A C 1
ATOM 803 O O . ASN A 1 101 ? 8.386 8.819 -14.042 1.00 91.38 101 ASN A O 1
ATOM 807 N N . LEU A 1 102 ? 7.419 7.252 -12.752 1.00 94.50 102 LEU A N 1
ATOM 808 C CA . LEU A 1 102 ? 6.364 6.868 -13.692 1.00 94.50 102 LEU A CA 1
ATOM 809 C C . LEU A 1 102 ? 5.326 7.982 -13.892 1.00 94.50 102 LEU A C 1
ATOM 811 O O . LEU A 1 102 ? 4.807 8.143 -14.994 1.00 94.50 102 LEU A O 1
ATOM 815 N N . ALA A 1 103 ? 5.071 8.794 -12.862 1.00 93.06 103 ALA A N 1
ATOM 816 C CA . ALA A 1 103 ? 4.219 9.982 -12.920 1.00 93.06 103 ALA A CA 1
ATOM 817 C C . ALA A 1 103 ? 5.013 11.220 -13.385 1.00 93.06 103 A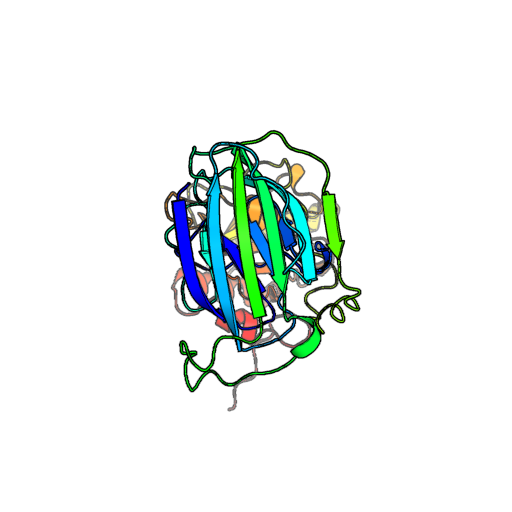LA A C 1
ATOM 819 O O . ALA A 1 103 ? 4.993 12.280 -12.758 1.00 93.06 103 ALA A O 1
ATOM 820 N N . PHE A 1 104 ? 5.768 11.068 -14.475 1.00 93.62 104 PHE A N 1
ATOM 821 C CA . PHE A 1 104 ? 6.754 12.048 -14.947 1.00 93.62 104 PHE A CA 1
ATOM 822 C C . PHE A 1 104 ? 6.176 13.430 -15.299 1.00 93.62 104 PHE A C 1
ATOM 824 O O . PHE A 1 104 ? 6.925 14.403 -15.338 1.00 93.62 104 PHE A O 1
ATOM 831 N N . ASP A 1 105 ? 4.871 13.518 -15.563 1.00 93.06 105 ASP A N 1
ATOM 832 C CA . ASP A 1 105 ? 4.145 14.752 -15.888 1.00 93.06 105 ASP A CA 1
ATOM 833 C C . ASP A 1 105 ? 3.072 15.055 -14.822 1.00 93.06 105 ASP A C 1
ATOM 835 O O . ASP A 1 105 ? 1.921 15.396 -15.122 1.00 93.06 105 ASP A O 1
ATOM 839 N N . GLY A 1 106 ? 3.458 14.853 -13.556 1.00 88.50 106 GLY A N 1
ATOM 840 C CA . GLY A 1 106 ? 2.665 15.141 -12.363 1.00 88.50 106 GLY A CA 1
ATOM 841 C C . GLY A 1 106 ? 1.479 14.195 -12.146 1.00 88.50 106 GLY A C 1
ATOM 842 O O . GLY A 1 106 ? 1.383 13.145 -12.791 1.00 88.50 106 GLY A O 1
ATOM 843 N N . PRO A 1 107 ? 0.568 14.546 -11.218 1.00 90.25 107 PRO A N 1
ATOM 844 C CA . PRO A 1 107 ? -0.636 13.772 -10.958 1.00 90.25 107 PRO A CA 1
ATOM 845 C C . PRO A 1 107 ? -1.484 13.545 -12.207 1.00 90.25 107 PRO A C 1
ATOM 847 O O . PRO A 1 107 ? -1.709 14.466 -12.999 1.00 90.25 107 PRO A O 1
ATOM 850 N N . GLY A 1 108 ? -2.004 12.331 -12.361 1.00 87.06 108 GLY A N 1
ATOM 851 C CA . GLY A 1 108 ? -2.990 12.033 -13.391 1.00 87.06 108 GLY A CA 1
ATOM 852 C C . GLY A 1 108 ? -2.998 10.582 -13.836 1.00 87.06 108 GLY A C 1
ATOM 853 O O . GLY A 1 108 ? -2.343 9.716 -13.258 1.00 87.06 108 GLY A O 1
ATOM 854 N N . THR A 1 109 ? -3.749 10.335 -14.905 1.00 93.69 109 THR A N 1
ATOM 855 C CA . THR A 1 109 ? -3.888 9.002 -15.479 1.00 93.69 109 THR A CA 1
ATOM 856 C C . THR A 1 109 ? -2.785 8.707 -16.487 1.00 93.69 109 THR A C 1
ATOM 858 O O . THR A 1 109 ? -2.515 9.486 -17.407 1.00 93.69 109 THR A O 1
ATOM 861 N N . TYR A 1 110 ? -2.188 7.534 -16.322 1.00 96.56 110 TYR A N 1
ATOM 862 C CA . TYR A 1 110 ? -1.162 6.990 -17.190 1.00 96.56 110 TYR A CA 1
ATOM 863 C C . TYR A 1 110 ? -1.599 5.627 -17.720 1.00 96.56 110 TYR A C 1
ATOM 865 O O . TYR A 1 110 ? -2.385 4.903 -17.102 1.00 96.56 110 TYR A O 1
ATOM 873 N N . ARG A 1 111 ? -1.077 5.270 -18.889 1.00 97.19 111 ARG A N 1
ATOM 874 C CA . ARG A 1 111 ? -1.118 3.912 -19.419 1.00 97.19 111 ARG A CA 1
ATOM 875 C C . ARG A 1 111 ? 0.233 3.267 -19.192 1.00 97.19 111 ARG A C 1
ATOM 877 O O . ARG A 1 111 ? 1.265 3.887 -19.443 1.00 97.19 111 ARG A O 1
ATOM 884 N N . ILE A 1 112 ? 0.200 2.028 -18.724 1.00 97.12 112 ILE A N 1
ATOM 885 C CA . ILE A 1 112 ? 1.378 1.220 -18.446 1.00 97.12 112 ILE A CA 1
ATOM 886 C C . ILE A 1 112 ? 1.281 -0.040 -19.290 1.00 97.12 112 ILE A C 1
ATOM 888 O O . ILE A 1 112 ? 0.291 -0.762 -19.202 1.00 97.12 112 ILE A O 1
ATOM 892 N N . ARG A 1 113 ? 2.314 -0.298 -20.092 1.00 98.00 113 ARG A N 1
ATOM 893 C CA . ARG A 1 113 ? 2.517 -1.565 -20.789 1.00 98.00 113 ARG A CA 1
ATOM 894 C C . ARG A 1 113 ? 3.571 -2.376 -20.058 1.00 98.00 113 ARG A C 1
ATOM 896 O O . ARG A 1 113 ? 4.735 -1.974 -20.015 1.00 98.00 113 ARG A O 1
ATOM 903 N N . ALA A 1 114 ? 3.171 -3.521 -19.527 1.00 96.81 114 ALA A N 1
ATOM 904 C CA . ALA A 1 114 ? 4.080 -4.486 -18.932 1.00 96.81 114 ALA A CA 1
ATOM 905 C C . ALA A 1 114 ? 4.386 -5.584 -19.950 1.00 96.81 114 ALA A C 1
ATOM 907 O O . ALA A 1 114 ? 3.474 -6.163 -20.539 1.00 96.81 114 ALA A O 1
ATOM 908 N N . HIS A 1 115 ? 5.670 -5.875 -20.132 1.00 97.88 115 HIS A N 1
ATOM 909 C CA . HIS A 1 115 ? 6.131 -7.057 -20.841 1.00 97.88 115 HIS A CA 1
ATOM 910 C C . HIS A 1 115 ? 6.886 -7.947 -19.869 1.00 97.88 115 HIS A C 1
ATOM 912 O O . HIS A 1 115 ? 7.676 -7.442 -19.067 1.00 97.88 115 HIS A O 1
ATOM 918 N N . ALA A 1 116 ? 6.693 -9.254 -19.980 1.00 96.06 116 ALA A N 1
ATOM 919 C CA . ALA A 1 116 ? 7.428 -10.232 -19.201 1.00 96.06 116 ALA A CA 1
ATOM 920 C C . ALA A 1 116 ? 7.874 -11.408 -20.062 1.00 96.06 116 ALA A C 1
ATOM 922 O O . ALA A 1 116 ? 7.216 -11.781 -21.036 1.00 96.06 116 ALA A O 1
ATOM 923 N N . ARG A 1 117 ? 9.018 -11.991 -19.707 1.00 95.12 117 ARG A N 1
ATOM 924 C CA . ARG A 1 117 ? 9.500 -13.243 -20.295 1.00 95.12 117 ARG A CA 1
ATOM 925 C C . ARG A 1 117 ? 10.294 -14.070 -19.299 1.00 95.12 117 ARG A C 1
ATOM 927 O O . ARG A 1 117 ? 10.918 -13.519 -18.392 1.00 95.12 117 ARG A O 1
ATOM 934 N N . GLY A 1 118 ? 10.315 -15.380 -19.516 1.00 91.62 118 GLY A N 1
ATOM 935 C CA . GLY A 1 118 ? 11.057 -16.353 -18.714 1.00 91.62 118 GLY A CA 1
ATOM 936 C C . GLY A 1 118 ? 10.288 -16.905 -17.513 1.00 91.62 118 GLY A C 1
ATOM 937 O O . GLY A 1 118 ? 10.735 -17.888 -16.924 1.00 91.62 118 GLY A O 1
ATOM 938 N N . ARG A 1 119 ? 9.105 -16.352 -17.205 1.00 88.62 119 ARG A N 1
ATOM 939 C CA . ARG A 1 119 ? 8.282 -16.686 -16.026 1.00 88.62 119 ARG A CA 1
ATOM 940 C C . ARG A 1 119 ? 7.936 -18.171 -15.922 1.00 88.62 119 ARG A C 1
ATOM 942 O O . ARG A 1 119 ? 7.830 -18.725 -14.832 1.00 88.62 119 ARG A O 1
ATOM 949 N N . ALA A 1 120 ? 7.741 -18.845 -17.056 1.00 83.94 120 ALA A N 1
ATOM 950 C CA . ALA A 1 120 ? 7.361 -20.258 -17.069 1.00 83.94 120 ALA A CA 1
ATOM 951 C C . ALA A 1 120 ? 8.512 -21.178 -16.625 1.00 83.94 120 ALA A C 1
ATOM 953 O O . ALA A 1 120 ? 8.268 -22.233 -16.039 1.00 83.94 120 ALA A O 1
ATOM 954 N N . GLY A 1 121 ? 9.763 -20.779 -16.879 1.00 82.12 121 GLY A N 1
ATOM 955 C CA . GLY A 1 121 ? 10.955 -21.562 -16.537 1.00 82.12 121 GLY A CA 1
ATOM 956 C C . GLY A 1 121 ? 11.329 -21.516 -15.054 1.00 82.12 121 GLY A C 1
ATOM 957 O O . GLY A 1 121 ? 12.200 -22.265 -14.619 1.00 82.12 121 GLY A O 1
ATOM 958 N N . THR A 1 122 ? 10.679 -20.646 -14.287 1.00 83.00 122 THR A N 1
ATOM 959 C CA . THR A 1 122 ? 11.043 -20.269 -12.916 1.00 83.00 122 THR A CA 1
ATOM 960 C C . THR A 1 122 ? 9.884 -20.391 -11.932 1.00 83.00 122 THR A C 1
ATOM 962 O O . THR A 1 122 ? 10.003 -19.927 -10.801 1.00 83.00 122 THR A O 1
ATOM 965 N N . LYS A 1 123 ? 8.783 -21.037 -12.333 1.00 83.12 123 LYS A N 1
ATOM 966 C CA . LYS A 1 123 ? 7.547 -21.153 -11.546 1.00 83.12 123 LYS A CA 1
ATOM 967 C C . LYS A 1 123 ? 7.813 -21.530 -10.079 1.00 83.12 123 LYS A C 1
ATOM 969 O O . LYS A 1 123 ? 8.303 -22.625 -9.807 1.00 83.12 123 LYS A O 1
ATOM 974 N N . ASN A 1 124 ? 7.456 -20.631 -9.160 1.00 76.94 124 ASN A N 1
ATOM 975 C CA . ASN A 1 124 ? 7.614 -20.731 -7.702 1.00 76.94 124 ASN A CA 1
ATOM 976 C C . ASN A 1 124 ? 9.032 -21.112 -7.247 1.00 76.94 124 ASN A C 1
ATOM 978 O O . ASN A 1 124 ? 9.226 -21.705 -6.188 1.00 76.94 124 ASN A O 1
ATOM 982 N N . ALA A 1 125 ? 10.050 -20.807 -8.053 1.00 78.75 125 ALA A N 1
ATOM 983 C CA . ALA A 1 125 ? 11.424 -21.085 -7.681 1.00 78.75 125 ALA A CA 1
ATOM 984 C C . ALA A 1 125 ? 11.874 -20.165 -6.534 1.00 78.75 125 ALA A C 1
ATOM 986 O O . ALA A 1 125 ? 11.569 -18.974 -6.508 1.00 78.75 125 ALA A O 1
ATOM 987 N N . ARG A 1 126 ? 12.680 -20.713 -5.620 1.00 86.19 126 ARG A N 1
ATOM 988 C CA . ARG A 1 126 ? 13.433 -19.957 -4.609 1.00 86.19 126 ARG A CA 1
ATOM 989 C C . ARG A 1 126 ? 14.905 -19.900 -5.012 1.00 86.19 126 ARG A C 1
ATOM 991 O O . ARG A 1 126 ? 15.708 -20.741 -4.611 1.00 86.19 126 ARG A O 1
ATOM 998 N N . LEU A 1 127 ? 15.257 -18.940 -5.859 1.00 84.88 127 LEU A N 1
ATOM 999 C CA . LEU A 1 127 ? 16.610 -18.752 -6.377 1.00 84.88 127 LEU A CA 1
ATOM 1000 C C . LEU A 1 127 ? 17.512 -18.060 -5.342 1.00 84.88 127 LEU A C 1
ATOM 1002 O O . LEU A 1 127 ? 17.089 -17.208 -4.559 1.00 84.88 127 LEU A O 1
ATOM 1006 N N . ALA A 1 128 ? 18.793 -18.430 -5.334 1.00 78.69 128 ALA A N 1
ATOM 1007 C CA . ALA A 1 128 ? 19.758 -17.889 -4.386 1.00 78.69 128 ALA A CA 1
ATOM 1008 C C . ALA A 1 128 ? 20.086 -16.411 -4.671 1.00 78.69 128 ALA A C 1
ATOM 1010 O O . ALA A 1 128 ? 20.292 -16.011 -5.815 1.00 78.69 128 ALA A O 1
ATOM 1011 N N . ARG A 1 129 ? 20.257 -15.610 -3.608 1.00 80.56 129 ARG A N 1
ATOM 1012 C CA . ARG A 1 129 ? 20.700 -14.201 -3.693 1.00 80.56 129 ARG A CA 1
ATOM 1013 C C . ARG A 1 129 ? 22.159 -14.039 -4.141 1.00 80.56 129 ARG A C 1
ATOM 1015 O O . ARG A 1 129 ? 22.606 -12.936 -4.449 1.00 80.56 129 ARG A O 1
ATOM 1022 N N . ARG A 1 130 ? 22.948 -15.115 -4.130 1.00 82.38 130 ARG A N 1
ATOM 1023 C CA . ARG A 1 130 ? 24.338 -15.111 -4.601 1.00 82.38 130 ARG A CA 1
ATOM 1024 C C . ARG A 1 130 ? 24.612 -16.328 -5.494 1.00 82.38 130 ARG A C 1
ATOM 1026 O O . ARG A 1 130 ? 24.109 -17.404 -5.177 1.00 82.38 130 ARG A O 1
ATOM 1033 N N . PRO A 1 131 ? 25.458 -16.184 -6.533 1.00 82.50 131 PRO A N 1
ATOM 1034 C CA . PRO A 1 131 ? 26.111 -14.944 -6.975 1.00 82.50 131 PRO A CA 1
ATOM 1035 C C . PRO A 1 131 ? 25.111 -13.935 -7.563 1.00 82.50 131 PRO A C 1
ATOM 1037 O O . PRO A 1 131 ? 24.031 -14.314 -8.003 1.00 82.50 131 PRO A O 1
ATOM 1040 N N . ARG A 1 132 ? 25.464 -12.642 -7.548 1.00 83.00 132 ARG A N 1
ATOM 1041 C CA . ARG A 1 132 ? 24.654 -11.628 -8.238 1.00 83.00 132 ARG A CA 1
ATOM 1042 C C . ARG A 1 132 ? 24.686 -11.878 -9.752 1.00 83.00 132 ARG A C 1
ATOM 1044 O O . ARG A 1 132 ? 25.710 -12.368 -10.244 1.00 83.00 132 ARG A O 1
ATOM 1051 N N . PRO A 1 133 ? 23.624 -11.511 -10.486 1.00 86.81 133 PRO A N 1
ATOM 1052 C CA . PRO A 1 133 ? 23.603 -11.631 -11.931 1.00 86.81 133 PRO A CA 1
ATOM 1053 C C . PRO A 1 133 ? 24.765 -10.886 -12.574 1.00 86.81 133 PRO A C 1
ATOM 1055 O O . PRO A 1 133 ? 25.276 -9.886 -12.064 1.00 86.81 133 PRO A O 1
ATOM 1058 N N . SER A 1 134 ? 25.186 -11.391 -13.724 1.00 86.88 134 SER A N 1
ATOM 1059 C CA . SER A 1 134 ? 26.236 -10.783 -14.529 1.00 86.88 134 SER A CA 1
ATOM 1060 C C . SER A 1 134 ? 25.841 -10.809 -15.996 1.00 86.88 134 SER A C 1
ATOM 1062 O O . SER A 1 134 ? 24.862 -11.439 -16.395 1.00 86.88 134 SER A O 1
ATOM 1064 N N . ARG A 1 135 ? 26.636 -10.162 -16.847 1.00 85.19 135 ARG A N 1
ATOM 1065 C CA . ARG A 1 135 ? 26.394 -10.182 -18.293 1.00 85.19 135 ARG A CA 1
ATOM 1066 C C . ARG A 1 135 ? 26.413 -11.600 -18.885 1.00 85.19 135 ARG A C 1
ATOM 1068 O O . ARG A 1 135 ? 25.706 -11.852 -19.851 1.00 85.19 135 ARG A O 1
ATOM 1075 N N . THR A 1 136 ? 27.215 -12.509 -18.329 1.00 88.31 136 THR A N 1
ATOM 1076 C CA . THR A 1 136 ? 27.336 -13.905 -18.792 1.00 88.31 136 THR A CA 1
ATOM 1077 C C . THR A 1 136 ? 26.365 -14.859 -18.099 1.00 88.31 136 THR A C 1
ATOM 1079 O O . THR A 1 136 ? 26.247 -16.011 -18.505 1.00 88.31 136 THR A O 1
ATOM 1082 N N . SER A 1 137 ? 25.675 -14.393 -17.059 1.00 87.12 137 SER A N 1
ATOM 1083 C CA . SER A 1 137 ? 24.662 -15.146 -16.315 1.00 87.12 137 SER A CA 1
ATOM 1084 C C . SER A 1 137 ? 23.550 -14.174 -15.908 1.00 87.12 137 SER A C 1
ATOM 1086 O O . SER A 1 137 ? 23.530 -13.721 -14.759 1.00 87.12 137 SER A O 1
ATOM 1088 N N . PRO A 1 138 ? 22.715 -13.742 -16.873 1.00 90.69 138 PRO A N 1
ATOM 1089 C CA . PRO A 1 138 ? 21.638 -12.800 -16.606 1.00 90.69 138 PRO A CA 1
ATOM 1090 C C . PRO A 1 138 ? 20.520 -13.459 -15.783 1.00 90.69 138 PRO A C 1
ATOM 1092 O O . PRO A 1 138 ? 20.456 -14.688 -15.710 1.00 90.69 138 PRO A O 1
ATOM 1095 N N . PRO A 1 139 ? 19.625 -12.651 -15.192 1.00 93.81 139 PRO A N 1
ATOM 1096 C CA . PRO A 1 139 ? 18.402 -13.147 -14.571 1.00 93.81 139 PRO A CA 1
ATOM 1097 C C . PRO A 1 139 ? 17.570 -14.025 -15.513 1.00 93.81 139 PRO A C 1
ATOM 1099 O O . PRO A 1 139 ? 17.547 -13.793 -16.724 1.00 93.81 139 PRO A O 1
ATOM 1102 N N . HIS A 1 140 ? 16.869 -15.009 -14.948 1.00 90.56 140 HIS A N 1
ATOM 1103 C CA . HIS A 1 140 ? 15.986 -15.899 -15.707 1.00 90.56 140 HIS A CA 1
ATOM 1104 C C . HIS A 1 140 ? 14.735 -15.183 -16.226 1.00 90.56 140 HIS A C 1
ATOM 1106 O O . HIS A 1 140 ? 14.258 -15.508 -17.311 1.00 90.56 140 HIS A O 1
ATOM 1112 N N . GLU A 1 141 ? 14.233 -14.200 -15.475 1.00 94.62 141 GLU A N 1
ATOM 1113 C CA . GLU A 1 141 ? 13.091 -13.382 -15.873 1.00 94.62 141 GLU A CA 1
ATOM 1114 C C . GLU A 1 141 ? 13.528 -11.971 -16.264 1.00 94.62 141 GLU A C 1
ATOM 1116 O O . GLU A 1 141 ? 14.441 -11.382 -15.674 1.00 94.62 141 GLU A O 1
ATOM 1121 N N . THR A 1 142 ? 12.873 -11.425 -17.286 1.00 97.00 142 THR A N 1
ATOM 1122 C CA . THR A 1 142 ? 13.053 -10.039 -17.730 1.00 97.00 142 THR A CA 1
ATOM 1123 C C . THR A 1 142 ? 11.699 -9.352 -17.824 1.00 97.00 142 THR A C 1
ATOM 1125 O O . THR A 1 142 ? 10.750 -9.954 -18.325 1.00 97.00 142 THR A O 1
ATOM 1128 N N . TYR A 1 143 ? 11.652 -8.087 -17.414 1.00 97.62 143 TYR A N 1
ATOM 1129 C CA . TYR A 1 143 ? 10.481 -7.223 -17.448 1.00 97.62 143 TYR A CA 1
ATOM 1130 C C . TYR A 1 143 ? 10.792 -5.911 -18.163 1.00 97.62 143 TYR A C 1
ATOM 1132 O O . TYR A 1 143 ? 11.851 -5.318 -17.950 1.00 97.62 143 TYR A O 1
ATOM 1140 N N . LEU A 1 144 ? 9.851 -5.439 -18.979 1.00 98.25 144 LEU A N 1
ATOM 1141 C CA . LEU A 1 144 ? 9.862 -4.097 -19.559 1.00 98.25 144 LEU A CA 1
ATOM 1142 C C . LEU A 1 144 ? 8.565 -3.376 -19.193 1.00 98.25 144 LEU A C 1
ATOM 1144 O O . LEU A 1 144 ? 7.483 -3.795 -19.601 1.00 98.25 144 LEU A O 1
ATOM 1148 N N . VAL A 1 145 ? 8.694 -2.272 -18.464 1.00 98.12 145 VAL A N 1
ATOM 1149 C CA . VAL A 1 145 ? 7.600 -1.400 -18.036 1.00 98.12 145 VAL A CA 1
ATOM 1150 C C . VAL A 1 145 ? 7.670 -0.113 -18.849 1.00 98.12 145 VAL A C 1
ATOM 1152 O O . VAL A 1 145 ? 8.552 0.715 -18.633 1.00 98.12 145 VAL A O 1
ATOM 1155 N N . GLN A 1 146 ? 6.755 0.059 -19.797 1.00 98.50 146 GLN A N 1
ATOM 1156 C CA . GLN A 1 146 ? 6.629 1.299 -20.563 1.00 98.50 146 GLN A CA 1
ATOM 1157 C C . GLN A 1 146 ? 5.458 2.112 -20.027 1.00 98.50 146 GLN A C 1
ATOM 1159 O O . GLN A 1 146 ? 4.384 1.559 -19.807 1.00 98.50 146 GLN A O 1
ATOM 1164 N N . VAL A 1 147 ? 5.628 3.421 -19.869 1.00 98.12 147 VAL A N 1
ATOM 1165 C CA . VAL A 1 147 ? 4.573 4.315 -19.379 1.00 98.12 147 VAL A CA 1
ATOM 1166 C C . VAL A 1 147 ? 4.426 5.542 -20.272 1.00 98.12 147 VAL A C 1
ATOM 1168 O O . VAL A 1 147 ? 5.415 6.106 -20.742 1.00 98.12 147 VAL A O 1
ATOM 1171 N N . TRP A 1 148 ? 3.183 5.956 -20.508 1.00 98.31 148 TRP A N 1
ATOM 1172 C CA . TRP A 1 148 ? 2.843 7.198 -21.201 1.00 98.31 148 TRP A CA 1
ATOM 1173 C C . TRP A 1 148 ? 1.569 7.807 -20.620 1.00 98.31 148 TRP A C 1
ATOM 1175 O O . TRP A 1 148 ? 0.694 7.104 -20.111 1.00 98.31 148 TRP A O 1
ATOM 1185 N N . LYS A 1 149 ? 1.446 9.133 -20.692 1.00 97.31 149 LYS A N 1
ATOM 1186 C CA . LYS A 1 149 ? 0.246 9.836 -20.226 1.00 97.31 149 LYS A CA 1
ATOM 1187 C C . LYS A 1 149 ? -0.888 9.638 -21.231 1.00 97.31 149 LYS A C 1
ATOM 1189 O O . LYS A 1 149 ? -0.715 9.905 -22.419 1.00 97.31 149 LYS A O 1
ATOM 1194 N N . ALA A 1 150 ? -2.037 9.154 -20.768 1.00 95.50 150 ALA A N 1
ATOM 1195 C CA . ALA A 1 150 ? -3.222 8.938 -21.597 1.00 95.50 150 ALA A CA 1
ATOM 1196 C C . ALA A 1 150 ? -4.472 8.732 -20.719 1.00 95.50 150 ALA A C 1
ATOM 1198 O O . ALA A 1 150 ? -4.341 8.305 -19.570 1.00 95.50 150 ALA A O 1
ATOM 1199 N N . PRO A 1 151 ? -5.686 9.001 -21.241 1.00 92.31 151 PRO A N 1
ATOM 1200 C CA . PRO A 1 151 ? -6.925 8.727 -20.521 1.00 92.31 151 PRO A CA 1
ATOM 1201 C C . PRO A 1 151 ? -7.050 7.266 -20.083 1.00 92.31 151 PRO A C 1
ATOM 1203 O O . PRO A 1 151 ? -6.474 6.360 -20.694 1.00 92.31 151 PRO A O 1
ATOM 1206 N N . ALA A 1 152 ? -7.863 7.040 -19.049 1.00 88.25 152 ALA A N 1
ATOM 1207 C CA . ALA A 1 152 ? -8.207 5.697 -18.613 1.00 88.25 152 ALA A CA 1
ATOM 1208 C C . ALA A 1 152 ? -8.843 4.914 -19.771 1.00 88.25 152 ALA A C 1
ATOM 1210 O O . ALA A 1 152 ? -9.748 5.402 -20.450 1.00 88.25 152 ALA A O 1
ATOM 1211 N N . ALA A 1 153 ? -8.367 3.694 -19.986 1.00 82.00 153 ALA A N 1
ATOM 1212 C CA . ALA A 1 153 ? -8.902 2.773 -20.973 1.00 82.00 153 ALA A CA 1
ATOM 1213 C C . ALA A 1 153 ? -8.982 1.375 -20.363 1.00 82.00 153 ALA A C 1
ATOM 1215 O O . ALA A 1 153 ? -8.289 1.071 -19.389 1.00 82.00 153 ALA A O 1
ATOM 1216 N N . ALA A 1 154 ? -9.812 0.517 -20.954 1.00 79.69 154 ALA A N 1
ATOM 1217 C CA . ALA A 1 154 ? -9.881 -0.878 -20.547 1.00 79.69 154 ALA A CA 1
ATOM 1218 C C . ALA A 1 154 ? -8.494 -1.540 -20.624 1.00 79.69 154 ALA A C 1
ATOM 1220 O O . ALA A 1 154 ? -7.620 -1.138 -21.407 1.00 79.69 154 ALA A O 1
ATOM 1221 N N . GLU A 1 155 ? -8.293 -2.547 -19.785 1.00 83.12 155 GLU A N 1
ATOM 1222 C CA . GLU A 1 155 ? -7.137 -3.423 -19.895 1.00 83.12 155 GLU A CA 1
ATOM 1223 C C . GLU A 1 155 ? -7.101 -4.076 -21.283 1.00 83.12 155 GLU A C 1
ATOM 1225 O O . GLU A 1 155 ? -8.139 -4.427 -21.852 1.00 83.12 155 GLU A O 1
ATOM 1230 N N . GLN A 1 156 ? -5.901 -4.213 -21.842 1.00 84.00 156 GLN A N 1
ATOM 1231 C CA . GLN A 1 156 ? -5.683 -4.883 -23.117 1.00 84.00 156 GLN A CA 1
ATOM 1232 C C . GLN A 1 156 ? -4.563 -5.902 -22.981 1.00 84.00 156 GLN A C 1
ATOM 1234 O O . GLN A 1 156 ? -3.399 -5.533 -22.863 1.00 84.00 156 GLN A O 1
ATOM 1239 N N . ILE A 1 157 ? -4.912 -7.184 -23.042 1.00 86.19 157 ILE A N 1
ATOM 1240 C CA . ILE A 1 157 ? -3.945 -8.279 -23.104 1.00 86.19 157 ILE A CA 1
ATOM 1241 C C . ILE A 1 157 ? -3.551 -8.471 -24.572 1.00 86.19 157 ILE A C 1
ATOM 1243 O O . ILE A 1 157 ? -4.353 -8.937 -25.380 1.00 86.19 157 ILE A O 1
ATOM 1247 N N . HIS A 1 158 ? -2.321 -8.095 -24.926 1.00 89.50 158 HIS A N 1
ATOM 1248 C CA . HIS A 1 158 ? -1.786 -8.213 -26.290 1.00 89.50 158 HIS A CA 1
ATOM 1249 C C . HIS A 1 158 ? -1.179 -9.591 -26.545 1.00 89.50 158 HIS A C 1
ATOM 1251 O O . HIS A 1 158 ? -1.288 -10.137 -27.642 1.00 89.50 158 HIS A O 1
ATOM 1257 N N . LYS A 1 159 ? -0.545 -10.163 -25.520 1.00 88.31 159 LYS A N 1
ATOM 1258 C CA . LYS A 1 159 ? -0.005 -11.521 -25.512 1.00 88.31 159 LYS A CA 1
ATOM 1259 C C . LYS A 1 159 ? -0.050 -12.052 -24.087 1.00 88.31 159 LYS A C 1
ATOM 1261 O O . LYS A 1 159 ? 0.271 -11.333 -23.150 1.00 88.31 159 LYS A O 1
ATOM 1266 N N . SER A 1 160 ? -0.453 -13.301 -23.925 1.00 85.06 160 SER A N 1
ATOM 1267 C CA . SER A 1 160 ? -0.397 -13.982 -22.639 1.00 85.06 160 SER A CA 1
ATOM 1268 C C . SER A 1 160 ? -0.010 -15.425 -22.889 1.00 85.06 160 SER A C 1
ATOM 1270 O O . SER A 1 160 ? -0.657 -16.145 -23.656 1.00 85.06 160 SER A O 1
ATOM 1272 N N . SER A 1 161 ? 1.081 -15.833 -22.267 1.00 72.31 161 SER A N 1
ATOM 1273 C CA . SER A 1 161 ? 1.420 -17.231 -22.117 1.00 72.31 161 SER A CA 1
ATOM 1274 C C . SER A 1 161 ? 0.507 -17.827 -21.044 1.00 72.31 161 SER A C 1
ATOM 1276 O O . SER A 1 161 ? 0.159 -17.163 -20.068 1.00 72.31 161 SER A O 1
ATOM 1278 N N . SER A 1 162 ? 0.036 -19.062 -21.247 1.00 54.16 162 SER A N 1
ATOM 1279 C CA . SER A 1 162 ? -0.866 -19.747 -20.315 1.00 54.16 162 SER A CA 1
ATOM 1280 C C . SER A 1 162 ? -0.148 -20.058 -19.001 1.00 54.16 162 SER A C 1
ATOM 1282 O O . SER A 1 162 ? 0.253 -21.190 -18.738 1.00 54.16 162 SER A O 1
ATOM 1284 N N . HIS A 1 163 ? 0.027 -19.051 -18.161 1.00 50.25 163 HIS A N 1
ATOM 1285 C CA . HIS A 1 163 ? 0.365 -19.246 -16.775 1.00 50.25 163 HIS A CA 1
ATOM 1286 C C . HIS A 1 163 ? -0.869 -19.834 -16.106 1.00 50.25 163 HIS A C 1
ATOM 1288 O O . HIS A 1 163 ? -1.956 -19.261 -16.157 1.00 50.25 163 HIS A O 1
ATOM 1294 N N . SER A 1 164 ? -0.722 -21.005 -15.474 1.00 41.34 164 SER A N 1
ATOM 1295 C CA . SER A 1 164 ? -1.626 -21.306 -14.365 1.00 41.34 164 SER A CA 1
ATOM 1296 C C . SER A 1 164 ? -1.545 -20.072 -13.482 1.00 41.34 164 SER A C 1
ATOM 1298 O O . SER A 1 164 ? -0.414 -19.711 -13.135 1.00 41.34 164 SER A O 1
ATOM 1300 N N . ALA A 1 165 ? -2.681 -19.430 -13.178 1.00 42.66 165 ALA A N 1
ATOM 1301 C CA . ALA A 1 165 ? -2.735 -18.457 -12.097 1.00 42.66 165 ALA A CA 1
ATOM 1302 C C . ALA A 1 165 ? -1.830 -19.016 -10.998 1.00 42.66 165 ALA A C 1
ATOM 1304 O O . ALA A 1 165 ? -1.926 -20.222 -10.700 1.00 42.66 165 ALA A O 1
ATOM 1305 N N . LEU A 1 166 ? -0.868 -18.216 -10.516 1.00 38.72 166 LEU A N 1
ATOM 1306 C CA . LEU A 1 166 ? -0.133 -18.608 -9.317 1.00 38.72 166 LEU A CA 1
ATOM 1307 C C . LEU A 1 166 ? -1.211 -19.141 -8.367 1.00 38.72 166 LEU A C 1
ATOM 1309 O O . LEU A 1 166 ? -2.271 -18.501 -8.309 1.00 38.72 166 LEU A O 1
ATOM 1313 N N . PRO A 1 167 ? -1.057 -20.340 -7.757 1.00 34.19 167 PRO A N 1
ATOM 1314 C CA . PRO A 1 167 ? -1.972 -20.703 -6.681 1.00 34.19 167 PRO A CA 1
ATOM 1315 C C . PRO A 1 167 ? -2.012 -19.452 -5.827 1.00 34.19 167 PRO A C 1
ATOM 1317 O O . PRO A 1 167 ? -0.922 -19.002 -5.468 1.00 34.19 167 PRO A O 1
ATOM 1320 N N . ALA A 1 168 ? -3.190 -18.804 -5.733 1.00 35.00 168 ALA A N 1
ATOM 1321 C CA . ALA A 1 168 ? -3.357 -17.566 -4.981 1.00 35.00 168 ALA A CA 1
ATOM 1322 C C . ALA A 1 168 ? -2.556 -17.821 -3.726 1.00 35.00 168 ALA A C 1
ATOM 1324 O O . ALA A 1 168 ? -2.848 -18.844 -3.098 1.00 35.00 168 ALA A O 1
ATOM 1325 N N . ALA A 1 169 ? -1.425 -17.112 -3.576 1.00 34.53 169 ALA A N 1
ATOM 1326 C CA . ALA A 1 169 ? -0.347 -17.611 -2.735 1.00 34.53 169 ALA A CA 1
ATOM 1327 C C . ALA A 1 169 ? -0.989 -18.063 -1.430 1.00 34.53 169 ALA A C 1
ATOM 1329 O O . ALA A 1 169 ? -1.913 -17.390 -0.969 1.00 34.53 169 ALA A O 1
ATOM 1330 N N . ASP A 1 170 ? -0.539 -19.174 -0.848 1.00 30.39 170 ASP A N 1
ATOM 1331 C CA . ASP A 1 170 ? -0.977 -19.639 0.478 1.00 30.39 170 ASP A CA 1
ATOM 1332 C C . ASP A 1 170 ? -0.732 -18.580 1.590 1.00 30.39 170 ASP A C 1
ATOM 1334 O O . ASP A 1 170 ? -0.727 -18.886 2.776 1.00 30.39 170 ASP A O 1
ATOM 1338 N N . TYR A 1 171 ? -0.533 -17.311 1.229 1.00 31.16 171 TYR A N 1
ATOM 1339 C CA . TYR A 1 171 ? -1.071 -16.152 1.911 1.00 31.16 171 TYR A CA 1
ATOM 1340 C C . TYR A 1 171 ? -2.574 -16.325 2.203 1.00 31.16 171 TYR A C 1
ATOM 1342 O O . TYR A 1 171 ? -3.458 -15.752 1.566 1.00 31.16 171 TYR A O 1
ATOM 1350 N N . THR A 1 172 ? -2.868 -17.053 3.278 1.00 29.44 172 THR A N 1
ATOM 1351 C CA . THR A 1 172 ? -4.067 -16.843 4.095 1.00 29.44 172 THR A CA 1
ATOM 1352 C C . THR A 1 172 ? -3.954 -15.518 4.858 1.00 29.44 172 THR A C 1
ATOM 1354 O O . THR A 1 172 ? -4.162 -15.468 6.069 1.00 29.44 172 THR A O 1
ATOM 1357 N N . GLY A 1 173 ? -3.618 -14.432 4.154 1.00 30.95 173 GLY A N 1
ATOM 1358 C CA . GLY A 1 173 ? -4.070 -13.115 4.579 1.00 30.95 173 GLY A CA 1
ATOM 1359 C C . GLY A 1 173 ? -5.598 -13.153 4.640 1.00 30.95 173 GLY A C 1
ATOM 1360 O O . GLY A 1 173 ? -6.208 -13.995 3.966 1.00 30.95 173 GLY A O 1
ATOM 1361 N N . PRO A 1 174 ? -6.229 -12.339 5.498 1.00 24.69 174 PRO A N 1
ATOM 1362 C CA . PRO A 1 174 ? -7.648 -12.471 5.791 1.00 24.69 174 PRO A CA 1
ATOM 1363 C C . PRO A 1 174 ? -8.451 -12.581 4.488 1.00 24.69 174 PRO A C 1
ATOM 1365 O O . PRO A 1 174 ? -8.247 -11.823 3.547 1.00 24.69 174 PRO A O 1
ATOM 1368 N N . SER A 1 175 ? -9.362 -13.562 4.423 1.00 25.02 175 SER A N 1
ATOM 1369 C CA . SER A 1 175 ? -10.226 -13.889 3.265 1.00 25.02 175 SER A CA 1
ATOM 1370 C C . SER A 1 175 ? -11.128 -12.725 2.803 1.00 25.02 175 SER A C 1
ATOM 1372 O O . SER A 1 175 ? -11.958 -12.872 1.903 1.00 25.02 175 SER A O 1
ATOM 1374 N N . THR A 1 176 ? -10.984 -11.578 3.442 1.00 26.33 176 THR A N 1
ATOM 1375 C CA . THR A 1 176 ? -11.583 -10.291 3.164 1.00 26.33 176 THR A CA 1
ATOM 1376 C C . THR A 1 176 ? -10.444 -9.290 3.179 1.00 26.33 176 THR A C 1
ATOM 1378 O O . THR A 1 176 ? -9.706 -9.251 4.164 1.00 26.33 176 THR A O 1
ATOM 1381 N N . SER A 1 177 ? -10.332 -8.479 2.126 1.00 30.84 177 SER A N 1
ATOM 1382 C CA . SER A 1 177 ? -9.473 -7.299 2.148 1.00 30.84 177 SER A CA 1
ATOM 1383 C C . SER A 1 177 ? -9.647 -6.569 3.482 1.00 30.84 177 SER A C 1
ATOM 1385 O O . SER A 1 177 ? -10.803 -6.265 3.805 1.00 30.84 177 SER A O 1
ATOM 1387 N N . PRO A 1 178 ? -8.582 -6.338 4.279 1.00 31.41 178 PRO A N 1
ATOM 1388 C CA . PRO A 1 178 ? -8.727 -5.586 5.520 1.00 31.41 178 PRO A CA 1
ATOM 1389 C C . PRO A 1 178 ? -9.318 -4.203 5.191 1.00 31.41 178 PRO A C 1
ATOM 1391 O O . PRO A 1 178 ? -10.329 -3.774 5.743 1.00 31.41 178 PRO A O 1
ATOM 1394 N N . TYR A 1 179 ? -8.855 -3.575 4.111 1.00 33.72 179 TYR A N 1
ATOM 1395 C CA . TYR A 1 179 ? -9.374 -2.287 3.670 1.00 33.72 179 TYR A CA 1
ATOM 1396 C C . TYR A 1 179 ? -10.624 -2.415 2.794 1.00 33.72 179 TYR A C 1
ATOM 1398 O O . TYR A 1 179 ? -10.586 -2.319 1.564 1.00 33.72 179 TYR A O 1
ATOM 1406 N N . GLN A 1 180 ? -11.787 -2.490 3.446 1.00 39.47 180 GLN A N 1
ATOM 1407 C CA . GLN A 1 180 ? -13.003 -1.946 2.836 1.00 39.47 180 GLN A CA 1
ATOM 1408 C C . GLN A 1 180 ? -12.730 -0.490 2.390 1.00 39.47 180 GLN A C 1
ATOM 1410 O O . GLN A 1 180 ? -11.975 0.221 3.059 1.00 39.47 180 GLN A O 1
ATOM 1415 N N . PRO A 1 181 ? -13.279 -0.036 1.243 1.00 43.12 181 PRO A N 1
ATOM 1416 C CA . PRO A 1 181 ? -12.932 1.260 0.663 1.00 43.12 181 PRO A CA 1
ATOM 1417 C C . PRO A 1 181 ? -13.080 2.385 1.688 1.00 43.12 181 PRO A C 1
ATOM 1419 O O . PRO A 1 181 ? -13.987 2.337 2.519 1.00 43.12 181 PRO A O 1
ATOM 1422 N N . ALA A 1 182 ? -12.204 3.396 1.589 1.00 49.12 182 ALA A N 1
ATOM 1423 C CA . ALA A 1 182 ? -12.315 4.627 2.365 1.00 49.12 182 ALA A CA 1
ATOM 1424 C C . ALA A 1 182 ? -13.770 5.104 2.321 1.00 49.12 182 ALA A C 1
ATOM 1426 O O . ALA A 1 182 ? -14.333 5.307 1.240 1.00 49.12 182 ALA A O 1
ATOM 1427 N N . VAL A 1 183 ? -14.382 5.188 3.494 1.00 58.75 183 VAL A N 1
ATOM 1428 C CA . VAL A 1 183 ? -15.784 5.565 3.624 1.00 58.75 183 VAL A CA 1
ATOM 1429 C C . VAL A 1 183 ? -15.893 7.082 3.594 1.00 58.75 183 VAL A C 1
ATOM 1431 O O . VAL A 1 183 ? -15.040 7.788 4.132 1.00 58.75 183 VAL A O 1
ATOM 1434 N N . ASP A 1 184 ? -16.938 7.588 2.944 1.00 73.69 184 ASP A N 1
ATOM 1435 C CA . ASP A 1 184 ? -17.288 9.009 2.984 1.00 73.69 184 ASP A CA 1
ATOM 1436 C C . ASP A 1 184 ? -17.922 9.321 4.349 1.00 73.69 184 ASP A C 1
ATOM 1438 O O . ASP A 1 184 ? -19.142 9.398 4.495 1.00 73.69 184 ASP A O 1
ATOM 1442 N N . ALA A 1 185 ? -17.076 9.381 5.377 1.00 83.06 185 ALA A N 1
ATOM 1443 C CA . ALA A 1 185 ? -17.440 9.684 6.753 1.00 83.06 185 ALA A CA 1
ATOM 1444 C C . ALA A 1 185 ? -16.535 10.801 7.305 1.00 83.06 185 ALA A C 1
ATOM 1446 O O . ALA A 1 185 ? -15.427 11.009 6.798 1.00 83.06 185 ALA A O 1
ATOM 1447 N N . PRO A 1 186 ? -16.988 11.546 8.331 1.00 87.75 186 PRO A N 1
ATOM 1448 C CA . PRO A 1 186 ? -16.172 12.574 8.964 1.00 87.75 186 PRO A CA 1
ATOM 1449 C C . PRO A 1 186 ? -14.831 12.025 9.458 1.00 87.75 186 PRO A C 1
ATOM 1451 O O . PRO A 1 186 ? -14.733 10.872 9.877 1.00 87.75 186 PRO A O 1
ATOM 1454 N N . LYS A 1 187 ? -13.795 12.864 9.399 1.00 87.06 187 LYS A N 1
ATOM 1455 C CA . LYS A 1 187 ? -12.477 12.521 9.929 1.00 87.06 187 LYS A CA 1
ATOM 1456 C C . LYS A 1 187 ? -12.521 12.400 11.452 1.00 87.06 187 LYS A C 1
ATOM 1458 O O . LYS A 1 187 ? -13.241 13.132 12.132 1.00 87.06 187 LYS A O 1
ATOM 1463 N N . ILE A 1 188 ? -11.750 11.453 11.967 1.00 87.62 188 ILE A N 1
ATOM 1464 C CA . ILE A 1 188 ? -11.505 11.229 13.385 1.00 87.62 188 ILE A CA 1
ATOM 1465 C C . ILE A 1 188 ? -10.366 12.161 13.788 1.00 87.62 188 ILE A C 1
ATOM 1467 O O . ILE A 1 188 ? -9.213 11.953 13.407 1.00 87.62 188 ILE A O 1
ATOM 1471 N N . HIS A 1 189 ? -10.718 13.194 14.547 1.00 79.81 189 HIS A N 1
ATOM 1472 C CA . HIS A 1 189 ? -9.786 14.184 15.065 1.00 79.81 189 HIS A CA 1
ATOM 1473 C C . HIS A 1 189 ? -10.216 14.622 16.467 1.00 79.81 189 HIS A C 1
ATOM 1475 O O . HIS A 1 189 ? -11.367 15.018 16.661 1.00 79.81 189 HIS A O 1
ATOM 1481 N N . CYS A 1 190 ? -9.285 14.598 17.420 1.00 75.56 190 CYS A N 1
ATOM 1482 C CA . CYS A 1 190 ? -9.410 15.282 18.702 1.00 75.56 190 CYS A CA 1
ATOM 1483 C C . CYS A 1 190 ? -8.204 16.211 18.909 1.00 75.56 190 CYS A C 1
ATOM 1485 O O . CYS A 1 190 ? -7.056 15.807 18.723 1.00 75.56 190 CYS A O 1
ATOM 1487 N N . GLU A 1 191 ? -8.471 17.461 19.308 1.00 65.50 191 GLU A N 1
ATOM 1488 C CA . GLU A 1 191 ? -7.450 18.504 19.508 1.00 65.50 191 GLU A CA 1
ATOM 1489 C C . GLU A 1 191 ? -6.430 18.142 20.606 1.00 65.50 191 GLU A C 1
ATOM 1491 O O . GLU A 1 191 ? -5.316 18.664 20.597 1.00 65.50 191 GLU A O 1
ATOM 1496 N N . GLY A 1 192 ? -6.797 17.250 21.535 1.00 63.91 192 GLY A N 1
ATOM 1497 C CA . GLY A 1 192 ? -5.946 16.817 22.648 1.00 63.91 192 GLY A CA 1
ATOM 1498 C C . GLY A 1 192 ? -4.879 15.776 22.287 1.00 63.91 192 GLY A C 1
ATOM 1499 O O . GLY A 1 192 ? -3.921 15.623 23.038 1.00 63.91 192 GLY A O 1
ATOM 1500 N N . GLY A 1 193 ? -4.997 15.099 21.137 1.00 69.56 193 GLY A N 1
ATOM 1501 C CA . GLY A 1 193 ? -4.214 13.889 20.854 1.00 69.56 193 GLY A CA 1
ATOM 1502 C C . GLY A 1 193 ? -4.727 12.679 21.648 1.00 69.56 193 GLY A C 1
ATOM 1503 O O . GLY A 1 193 ? -5.923 12.598 21.923 1.00 69.56 193 GLY A O 1
ATOM 1504 N N . GLY A 1 194 ? -3.843 11.731 21.967 1.00 82.69 194 GLY A N 1
ATOM 1505 C CA . GLY A 1 194 ? -4.156 10.592 22.843 1.00 82.69 194 GLY A CA 1
ATOM 1506 C C . GLY A 1 194 ? -4.967 9.468 22.190 1.00 82.69 194 GLY A C 1
ATOM 1507 O O . GLY A 1 194 ? -5.115 9.403 20.961 1.00 82.69 194 GLY A O 1
ATOM 1508 N N . ILE A 1 195 ? -5.471 8.557 23.024 1.00 91.81 195 ILE A N 1
ATOM 1509 C CA . ILE A 1 195 ? -6.280 7.410 22.602 1.00 91.81 195 ILE A CA 1
ATOM 1510 C C . ILE A 1 195 ? -7.736 7.856 22.413 1.00 91.81 195 ILE A C 1
ATOM 1512 O O . ILE A 1 195 ? -8.288 8.631 23.192 1.00 91.81 195 ILE A O 1
ATOM 1516 N N . VAL A 1 196 ? -8.397 7.358 21.368 1.00 94.25 196 VAL A N 1
ATOM 1517 C CA . VAL A 1 196 ? -9.815 7.659 21.107 1.00 94.25 196 VAL A CA 1
ATOM 1518 C C . VAL A 1 196 ? -10.684 6.424 21.278 1.00 94.25 196 VAL A C 1
ATOM 1520 O O . VAL A 1 196 ? -10.333 5.347 20.803 1.00 94.25 196 VAL A O 1
ATOM 1523 N N . LEU A 1 197 ? -11.844 6.586 21.915 1.00 95.56 197 LEU A N 1
ATOM 1524 C CA . LEU A 1 197 ? -12.880 5.560 22.012 1.00 95.56 197 LEU A CA 1
ATOM 1525 C C . LEU A 1 197 ? -13.954 5.813 20.954 1.00 95.56 197 LEU A C 1
ATOM 1527 O O . LEU A 1 197 ? -14.818 6.669 21.120 1.00 95.56 197 LEU A O 1
ATOM 1531 N N . VAL A 1 198 ? -13.926 5.058 19.863 1.00 96.50 198 VAL A N 1
ATOM 1532 C CA . VAL A 1 198 ? -14.839 5.220 18.733 1.00 96.50 198 VAL A CA 1
ATOM 1533 C C . VAL A 1 198 ? -16.033 4.283 18.858 1.00 96.50 198 VAL A C 1
ATOM 1535 O O . VAL A 1 198 ? -15.888 3.060 18.936 1.00 96.50 198 VAL A O 1
ATOM 1538 N N . ARG A 1 199 ? -17.241 4.847 18.815 1.00 96.88 199 ARG A N 1
ATOM 1539 C CA . ARG A 1 199 ? -18.479 4.069 18.756 1.00 96.88 199 ARG A CA 1
ATOM 1540 C C . ARG A 1 199 ? -18.781 3.620 17.329 1.00 96.88 199 ARG A C 1
ATOM 1542 O O . ARG A 1 199 ? -18.997 4.458 16.458 1.00 96.88 199 ARG A O 1
ATOM 1549 N N . THR A 1 200 ? -18.895 2.310 17.108 1.00 95.69 200 THR A N 1
ATOM 1550 C CA . THR A 1 200 ? -19.348 1.742 15.820 1.00 95.69 200 THR A CA 1
ATOM 1551 C C . THR A 1 200 ? -20.617 0.908 15.937 1.00 95.69 200 THR A C 1
ATOM 1553 O O . THR A 1 200 ? -21.125 0.415 14.936 1.00 95.69 200 THR A O 1
ATOM 1556 N N . CYS A 1 201 ? -21.169 0.753 17.144 1.00 92.75 201 CYS A N 1
ATOM 1557 C CA . CYS A 1 201 ? -22.442 0.079 17.367 1.00 92.75 201 CYS A CA 1
ATOM 1558 C C . CYS A 1 201 ? -23.458 1.002 18.046 1.00 92.75 201 CYS A C 1
ATOM 1560 O O . CYS A 1 201 ? -23.273 1.481 19.170 1.00 92.75 201 CYS A O 1
ATOM 1562 N N . PHE A 1 202 ? -24.592 1.200 17.375 1.00 92.44 202 PHE A N 1
ATOM 1563 C CA . PHE A 1 202 ? -25.665 2.077 17.847 1.00 92.44 202 PHE A CA 1
ATOM 1564 C C . PHE A 1 202 ? -26.880 1.315 18.399 1.00 92.44 202 PHE A C 1
ATOM 1566 O O . PHE A 1 202 ? -27.845 1.929 18.852 1.00 92.44 202 PHE A O 1
ATOM 1573 N N . THR A 1 203 ? -26.828 -0.022 18.449 1.00 92.06 203 THR A N 1
ATOM 1574 C CA . THR A 1 203 ? -27.954 -0.859 18.907 1.00 92.06 203 THR A CA 1
ATOM 1575 C C . THR A 1 203 ? -28.085 -0.966 20.431 1.00 92.06 203 THR A C 1
ATOM 1577 O O . THR A 1 203 ? -29.111 -1.444 20.910 1.00 92.06 203 THR A O 1
ATOM 1580 N N . ALA A 1 204 ? -27.075 -0.544 21.201 1.00 89.81 204 ALA A N 1
ATOM 1581 C CA . ALA A 1 204 ? -27.027 -0.671 22.664 1.00 89.81 204 ALA A CA 1
ATOM 1582 C C . ALA A 1 204 ? -26.652 0.663 23.354 1.00 89.81 204 ALA A C 1
ATOM 1584 O O . ALA A 1 204 ? -25.554 0.800 23.890 1.00 89.81 204 ALA A O 1
ATOM 1585 N N . PRO A 1 205 ? -27.541 1.676 23.350 1.00 91.88 205 PRO A N 1
ATOM 1586 C CA . PRO A 1 205 ? -27.226 3.010 23.870 1.00 91.88 205 PRO A CA 1
ATOM 1587 C C . PRO A 1 205 ? -26.947 3.053 25.377 1.00 91.88 205 PRO A C 1
ATOM 1589 O O . PRO A 1 205 ? -26.138 3.866 25.802 1.00 91.88 205 PRO A O 1
ATOM 1592 N N . GLN A 1 206 ? -27.565 2.179 26.182 1.00 92.25 206 GLN A N 1
ATOM 1593 C CA . GLN A 1 206 ? -27.282 2.138 27.621 1.00 92.25 206 GLN A CA 1
ATOM 1594 C C . GLN A 1 206 ? -25.867 1.619 27.903 1.00 92.25 206 GLN A C 1
ATOM 1596 O O . GLN A 1 206 ? -25.144 2.249 28.658 1.00 92.25 206 GLN A O 1
ATOM 1601 N N . ALA A 1 207 ? -25.449 0.535 27.239 1.00 92.50 207 ALA A N 1
ATOM 1602 C CA . ALA A 1 207 ? -24.098 -0.010 27.388 1.00 92.50 207 ALA A CA 1
ATOM 1603 C C . ALA A 1 207 ? -23.017 0.988 26.940 1.00 92.50 207 ALA A C 1
ATOM 1605 O O . ALA A 1 207 ? -21.947 1.042 27.532 1.00 92.50 207 ALA A O 1
ATOM 1606 N N . TRP A 1 208 ? -23.308 1.800 25.916 1.00 95.00 208 TRP A N 1
ATOM 1607 C CA . TRP A 1 208 ? -22.443 2.911 25.518 1.00 95.00 208 TRP A CA 1
ATOM 1608 C C . TRP A 1 208 ? -22.318 3.971 26.618 1.00 95.00 208 TRP A C 1
ATOM 1610 O O . TRP A 1 208 ? -21.205 4.352 26.959 1.00 95.00 208 TRP A O 1
ATOM 1620 N N . ASN A 1 209 ? -23.435 4.415 27.204 1.00 93.50 209 ASN A N 1
ATOM 1621 C CA . ASN A 1 209 ? -23.400 5.396 28.292 1.00 93.50 209 ASN A CA 1
ATOM 1622 C C . ASN A 1 209 ? -22.651 4.852 29.518 1.00 93.50 209 ASN A C 1
ATOM 1624 O O . ASN A 1 209 ? -21.818 5.556 30.070 1.00 93.50 209 ASN A O 1
ATOM 1628 N N . ASP A 1 210 ? -22.884 3.590 29.889 1.00 90.62 210 ASP A N 1
ATOM 1629 C CA . ASP A 1 210 ? -22.193 2.944 31.012 1.00 90.62 210 ASP A CA 1
ATOM 1630 C C . ASP A 1 210 ? -20.672 2.844 30.767 1.00 90.62 210 ASP A C 1
ATOM 1632 O O . ASP A 1 210 ? -19.877 2.950 31.701 1.00 90.62 210 ASP A O 1
ATOM 1636 N N . LEU A 1 211 ? -20.259 2.643 29.509 1.00 91.81 211 LEU A N 1
ATOM 1637 C CA . LEU A 1 211 ? -18.854 2.636 29.101 1.00 91.81 211 LEU A CA 1
ATOM 1638 C C . LEU A 1 211 ? -18.229 4.036 29.167 1.00 91.81 211 LEU A C 1
ATOM 1640 O O . LEU A 1 211 ? -17.118 4.166 29.669 1.00 91.81 211 LEU A O 1
ATOM 1644 N N . VAL A 1 212 ? -18.923 5.068 28.680 1.00 92.50 212 VAL A N 1
ATOM 1645 C CA . VAL A 1 212 ? -18.454 6.463 28.773 1.00 92.50 212 VAL A CA 1
ATOM 1646 C C . VAL A 1 212 ? -18.327 6.881 30.238 1.00 92.50 212 VAL A C 1
ATOM 1648 O O . VAL A 1 212 ? -17.277 7.372 30.638 1.00 92.50 21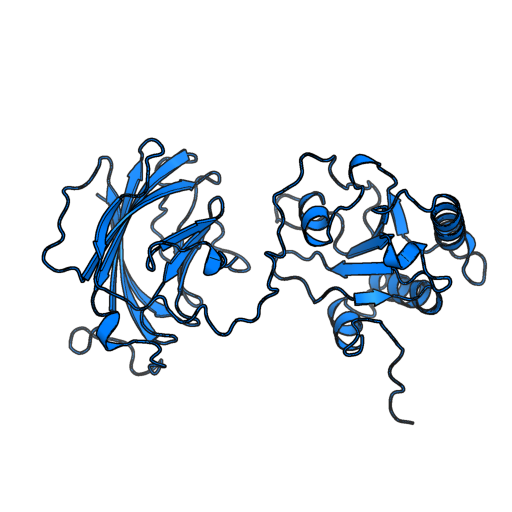2 VAL A O 1
ATOM 1651 N N . ASP A 1 213 ? -19.331 6.577 31.065 1.00 89.06 213 ASP A N 1
ATOM 1652 C CA . ASP A 1 213 ? -19.295 6.846 32.505 1.00 89.06 213 ASP A CA 1
ATOM 1653 C C . ASP A 1 213 ? -18.114 6.134 33.188 1.00 89.06 213 ASP A C 1
ATOM 1655 O O . ASP A 1 213 ? -17.504 6.693 34.103 1.00 89.06 213 ASP A O 1
ATOM 1659 N N . PHE A 1 214 ? -17.776 4.913 32.749 1.00 87.06 214 PHE A N 1
ATOM 1660 C CA . PHE A 1 214 ? -16.607 4.176 33.229 1.00 87.06 214 PHE A CA 1
ATOM 1661 C C . PHE A 1 214 ? -15.284 4.820 32.805 1.00 87.06 214 PHE A C 1
ATOM 1663 O O . PHE A 1 214 ? -14.395 4.937 33.639 1.00 87.06 214 PHE A O 1
ATOM 1670 N N . VAL A 1 215 ? -15.146 5.251 31.551 1.00 87.94 215 VAL A N 1
ATOM 1671 C CA . VAL A 1 215 ? -13.935 5.946 31.083 1.00 87.94 215 VAL A CA 1
ATOM 1672 C C . VAL A 1 215 ? -13.728 7.261 31.843 1.00 87.94 215 VAL A C 1
ATOM 1674 O O . VAL A 1 215 ? -12.607 7.562 32.249 1.00 87.94 215 VAL A O 1
ATOM 1677 N N . ASP A 1 216 ? -14.810 7.997 32.103 1.00 85.00 216 ASP A N 1
ATOM 1678 C CA . ASP A 1 216 ? -14.756 9.299 32.769 1.00 85.00 216 ASP A CA 1
ATOM 1679 C C . ASP A 1 216 ? -14.555 9.201 34.295 1.00 85.00 216 ASP A C 1
ATOM 1681 O O . ASP A 1 216 ? -13.959 10.099 34.890 1.00 85.00 216 ASP A O 1
ATOM 1685 N N . ASN A 1 217 ? -15.082 8.157 34.956 1.00 79.69 217 ASN A N 1
ATOM 1686 C CA . ASN A 1 217 ? -15.198 8.116 36.428 1.00 79.69 217 ASN A CA 1
ATOM 1687 C C . ASN A 1 217 ? -14.840 6.767 37.085 1.00 79.69 217 ASN A C 1
ATOM 1689 O O . ASN A 1 217 ? -15.039 6.602 38.290 1.00 79.69 217 ASN A O 1
ATOM 1693 N N . GLY A 1 218 ? -14.427 5.764 36.314 1.00 66.12 218 GLY A N 1
ATOM 1694 C CA . GLY A 1 218 ? -14.452 4.359 36.726 1.00 66.12 218 GLY A CA 1
ATOM 1695 C C . GLY A 1 218 ? -13.246 3.829 37.497 1.00 66.12 218 GLY A C 1
ATOM 1696 O O . GLY A 1 218 ? -13.320 2.686 37.951 1.00 66.12 218 GLY A O 1
ATOM 1697 N N . PHE A 1 219 ? -12.176 4.610 37.642 1.00 69.12 219 PHE A N 1
ATOM 1698 C CA . PHE A 1 219 ? -10.871 4.133 38.114 1.00 69.12 219 PHE A CA 1
ATOM 1699 C C . PHE A 1 219 ? -10.555 4.570 39.556 1.00 69.12 219 PHE A C 1
ATOM 1701 O O . PHE A 1 219 ? -11.121 5.551 40.063 1.00 69.12 219 PHE A O 1
ATOM 1708 N N . GLU A 1 220 ? -9.708 3.809 40.266 1.00 59.62 220 GLU A N 1
ATOM 1709 C CA . GLU A 1 220 ? -9.407 4.070 41.683 1.00 59.62 220 GLU A CA 1
ATOM 1710 C C . GLU A 1 220 ? -8.821 5.489 41.878 1.00 59.62 220 GLU A C 1
ATOM 1712 O O . GLU A 1 220 ? -8.126 6.033 41.028 1.00 59.62 220 GLU A O 1
ATOM 1717 N N . GLU A 1 221 ? -9.185 6.144 42.987 1.00 56.50 221 GLU A N 1
ATOM 1718 C CA . GLU A 1 221 ? -8.896 7.566 43.278 1.00 56.50 221 GLU A CA 1
ATOM 1719 C C . GLU A 1 221 ? -9.524 8.613 42.331 1.00 56.50 221 GLU A C 1
ATOM 1721 O O . GLU A 1 221 ? -9.151 9.786 42.378 1.00 56.50 221 GLU A O 1
ATOM 1726 N N . GLY A 1 222 ? -10.541 8.254 41.538 1.00 51.47 222 GLY A N 1
ATOM 1727 C CA . GLY A 1 222 ? -11.196 9.217 40.641 1.00 51.47 222 GLY A CA 1
ATOM 1728 C C . GLY A 1 222 ? -10.294 9.640 39.480 1.00 51.47 222 GLY A C 1
ATOM 1729 O O . GLY A 1 222 ? -10.418 10.760 38.979 1.00 51.47 222 GLY A O 1
ATOM 1730 N N . GLY A 1 223 ? -9.368 8.758 39.094 1.00 54.06 223 GLY A N 1
ATOM 1731 C CA . GLY A 1 223 ? -8.579 8.899 37.881 1.00 54.06 223 GLY A CA 1
ATOM 1732 C C . GLY A 1 223 ? -9.475 8.853 36.645 1.00 54.06 223 GLY A C 1
ATOM 1733 O O . GLY A 1 223 ? -10.390 8.036 36.557 1.00 54.06 223 GLY A O 1
ATOM 1734 N N . CYS A 1 224 ? -9.210 9.744 35.695 1.00 62.81 224 CYS A N 1
ATOM 1735 C CA . CYS A 1 224 ? -9.638 9.578 34.311 1.00 62.81 224 CYS A CA 1
ATOM 1736 C C . CYS A 1 224 ? -8.424 9.090 33.519 1.00 62.81 224 CYS A C 1
ATOM 1738 O O . CYS A 1 224 ? -7.300 9.535 33.767 1.00 62.81 224 CYS A O 1
ATOM 1740 N N . ILE A 1 225 ? -8.651 8.163 32.596 1.00 77.56 225 ILE A N 1
ATOM 1741 C CA . ILE A 1 225 ? -7.659 7.804 31.580 1.00 77.56 225 ILE A CA 1
ATOM 1742 C C . ILE A 1 225 ? -7.775 8.790 30.414 1.00 77.56 225 ILE A C 1
ATOM 1744 O O . ILE A 1 225 ? -8.869 9.301 30.163 1.00 77.56 225 ILE A O 1
ATOM 1748 N N . ASP A 1 226 ? -6.681 9.068 29.700 1.00 82.75 226 ASP A N 1
ATOM 1749 C CA . ASP A 1 226 ? -6.689 9.998 28.559 1.00 82.75 226 ASP A CA 1
ATOM 1750 C C . ASP A 1 226 ? -7.295 9.333 27.310 1.00 82.75 226 ASP A C 1
ATOM 1752 O O . ASP A 1 226 ? -6.630 9.002 26.326 1.00 82.75 226 ASP A O 1
ATOM 1756 N N . VAL A 1 227 ? -8.602 9.073 27.387 1.00 89.75 227 VAL A N 1
ATOM 1757 C CA . VAL A 1 227 ? -9.402 8.498 26.310 1.00 89.75 227 VAL A CA 1
ATOM 1758 C C . VAL A 1 227 ? -10.526 9.453 25.962 1.00 89.75 227 VAL A C 1
ATOM 1760 O O . VAL A 1 227 ? -11.389 9.737 26.786 1.00 89.75 227 VAL A O 1
ATOM 1763 N N . THR A 1 228 ? -10.573 9.901 24.709 1.00 91.19 228 THR A N 1
ATOM 1764 C CA . THR A 1 228 ? -11.671 10.751 24.227 1.00 91.19 228 THR A CA 1
ATOM 1765 C C . THR A 1 228 ? -12.765 9.912 23.553 1.00 91.19 228 THR A C 1
ATOM 1767 O O . THR A 1 228 ? -12.495 9.309 22.507 1.00 91.19 228 THR A O 1
ATOM 1770 N N . PRO A 1 229 ? -14.015 9.896 24.059 1.00 93.69 229 PRO A N 1
ATOM 1771 C CA . PRO A 1 229 ? -15.136 9.263 23.369 1.00 93.69 229 PRO A CA 1
ATOM 1772 C C . PRO A 1 229 ? -15.531 10.010 22.090 1.00 93.69 229 PRO A C 1
ATOM 1774 O O . PRO A 1 229 ? -15.708 11.228 22.083 1.00 93.69 229 PRO A O 1
ATOM 1777 N N . ILE A 1 230 ? -15.740 9.265 21.008 1.00 93.50 230 ILE A N 1
ATOM 1778 C CA . ILE A 1 230 ? -16.189 9.768 19.711 1.00 93.50 230 ILE A CA 1
ATOM 1779 C C . ILE A 1 230 ? -17.485 9.051 19.328 1.00 93.50 230 ILE A C 1
ATOM 1781 O O . ILE A 1 230 ? -17.486 7.885 18.924 1.00 93.50 230 ILE A O 1
ATOM 1785 N N . ASP A 1 231 ? -18.595 9.782 19.437 1.00 94.31 231 ASP A N 1
ATOM 1786 C CA . ASP A 1 231 ? -19.945 9.312 19.126 1.00 94.31 231 ASP A CA 1
ATOM 1787 C C . ASP A 1 231 ? -20.462 9.980 17.844 1.00 94.31 231 ASP A C 1
ATOM 1789 O O . ASP A 1 231 ? -20.909 11.130 17.847 1.00 94.31 231 ASP A O 1
ATOM 1793 N N . ASN A 1 232 ? -20.368 9.272 16.717 1.00 92.38 232 ASN A N 1
ATOM 1794 C CA . ASN A 1 232 ? -20.853 9.753 15.428 1.00 92.38 232 ASN A CA 1
ATOM 1795 C C . ASN A 1 232 ? -21.558 8.626 14.673 1.00 92.38 232 ASN A C 1
ATOM 1797 O O . ASN A 1 232 ? -20.935 7.641 14.288 1.00 92.38 232 ASN A O 1
ATOM 1801 N N . SER A 1 233 ? -22.853 8.794 14.402 1.00 91.19 233 SER A N 1
ATOM 1802 C CA . SER A 1 233 ? -23.676 7.794 13.707 1.00 91.19 233 SER A CA 1
ATOM 1803 C C . SER A 1 233 ? -23.184 7.431 12.304 1.00 91.19 233 SER A C 1
ATOM 1805 O O . SER A 1 233 ? -23.566 6.389 11.785 1.00 91.19 233 SER A O 1
ATOM 1807 N N . ALA A 1 234 ? -22.344 8.265 11.677 1.00 89.75 234 ALA A N 1
ATOM 1808 C CA . ALA A 1 234 ? -21.702 7.925 10.407 1.00 89.75 234 ALA A CA 1
ATOM 1809 C C . ALA A 1 234 ? -20.710 6.752 10.530 1.00 89.75 234 ALA A C 1
ATOM 1811 O O . ALA A 1 234 ? -20.302 6.199 9.512 1.00 89.75 234 ALA A O 1
ATOM 1812 N N . TYR A 1 235 ? -20.325 6.380 11.755 1.00 91.62 235 TYR A N 1
ATOM 1813 C CA . TYR A 1 235 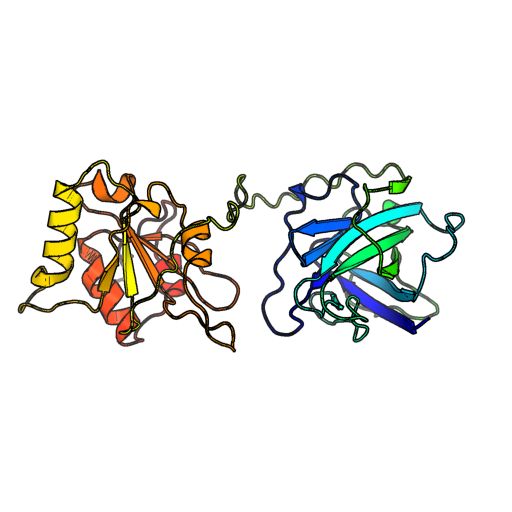? -19.400 5.285 12.032 1.00 91.62 235 TYR A CA 1
ATOM 1814 C C . TYR A 1 235 ? -20.102 3.949 12.325 1.00 91.62 235 TYR A C 1
ATOM 1816 O O . TYR A 1 235 ? -19.434 2.965 12.644 1.00 91.62 235 TYR A O 1
ATOM 1824 N N . ASP A 1 236 ? -21.436 3.894 12.223 1.00 91.12 236 ASP A N 1
ATOM 1825 C CA . ASP A 1 236 ? -22.203 2.667 12.454 1.00 91.12 236 ASP A CA 1
ATOM 1826 C C . ASP A 1 236 ? -21.745 1.542 11.513 1.00 91.12 236 ASP A C 1
ATOM 1828 O O . ASP A 1 236 ? -21.773 1.671 10.288 1.00 91.12 236 ASP A O 1
ATOM 1832 N N . GLY A 1 237 ? -21.298 0.436 12.104 1.00 84.06 237 GLY A N 1
ATOM 1833 C CA . GLY A 1 237 ? -20.817 -0.745 11.396 1.00 84.06 237 GLY A CA 1
ATOM 1834 C C . GLY A 1 237 ? -19.433 -0.630 10.752 1.00 84.06 237 GLY A C 1
ATOM 1835 O O . GLY A 1 237 ? -19.058 -1.558 10.034 1.00 84.06 237 GLY A O 1
ATOM 1836 N N . LEU A 1 238 ? -18.671 0.449 10.983 1.00 86.25 238 LEU A N 1
ATOM 1837 C CA . LEU A 1 238 ? -17.327 0.574 10.411 1.00 86.25 238 LEU A CA 1
ATOM 1838 C C . LEU A 1 238 ? -16.340 -0.444 10.998 1.00 86.25 238 LEU A C 1
ATOM 1840 O O . LEU A 1 238 ? -16.339 -0.715 12.201 1.00 86.25 238 LEU A O 1
ATOM 1844 N N . THR A 1 239 ? -15.477 -0.981 10.133 1.00 83.31 239 THR A N 1
ATOM 1845 C CA . THR A 1 239 ? -14.384 -1.890 10.506 1.00 83.31 239 THR A CA 1
ATOM 1846 C C . THR A 1 239 ? -13.169 -1.127 11.040 1.00 83.31 239 THR A C 1
ATOM 1848 O O . THR A 1 239 ? -13.014 0.067 10.784 1.00 83.31 239 THR A O 1
ATOM 1851 N N . GLU A 1 240 ? -12.268 -1.821 11.744 1.00 81.94 240 GLU A N 1
ATOM 1852 C CA . GLU A 1 240 ? -10.998 -1.244 12.213 1.00 81.94 240 GLU A CA 1
ATOM 1853 C C . GLU A 1 240 ? -10.194 -0.587 11.081 1.00 81.94 240 GLU A C 1
ATOM 1855 O O . GLU A 1 240 ? -9.697 0.527 11.231 1.00 81.94 240 GLU A O 1
ATOM 1860 N N . ASP A 1 241 ? -10.166 -1.210 9.906 1.00 75.81 241 ASP A N 1
ATOM 1861 C CA . ASP A 1 241 ? -9.464 -0.682 8.742 1.00 75.81 241 ASP A CA 1
ATOM 1862 C C . ASP A 1 241 ? -10.109 0.574 8.165 1.00 75.81 241 ASP A C 1
ATOM 1864 O O . ASP A 1 241 ? -9.408 1.519 7.803 1.00 75.81 241 ASP A O 1
ATOM 1868 N N . GLN A 1 242 ? -11.444 0.638 8.132 1.00 79.44 242 GLN A N 1
ATOM 1869 C CA . GLN A 1 242 ? -12.152 1.854 7.731 1.00 79.44 242 GLN A CA 1
ATOM 1870 C C . GLN A 1 242 ? -11.864 2.994 8.703 1.00 79.44 242 GLN A C 1
ATOM 1872 O O . GLN A 1 242 ? -11.589 4.110 8.260 1.00 79.44 242 GLN A O 1
ATOM 1877 N N . LEU A 1 243 ? -11.854 2.716 10.007 1.00 87.06 243 LEU A N 1
ATOM 1878 C CA . LEU A 1 243 ? -11.544 3.708 11.034 1.00 87.06 243 LEU A CA 1
ATOM 1879 C C . LEU A 1 243 ? -10.122 4.264 10.893 1.00 87.06 243 LEU A C 1
ATOM 1881 O O . LEU A 1 243 ? -9.955 5.482 10.953 1.00 87.06 243 LEU A O 1
ATOM 1885 N N . ARG A 1 244 ? -9.115 3.427 10.596 1.00 85.00 244 ARG A N 1
ATOM 1886 C CA . ARG A 1 244 ? -7.738 3.888 10.307 1.00 85.00 244 ARG A CA 1
ATOM 1887 C C . ARG A 1 244 ? -7.701 4.930 9.188 1.00 85.00 244 ARG A C 1
ATOM 1889 O O . ARG A 1 244 ? -6.959 5.904 9.281 1.00 85.00 244 ARG A O 1
ATOM 1896 N N . THR A 1 245 ? -8.527 4.767 8.146 1.00 79.69 245 THR A N 1
ATOM 1897 C CA . THR A 1 245 ? -8.591 5.732 7.027 1.00 79.69 245 THR A CA 1
ATOM 1898 C C . THR A 1 245 ? -9.222 7.074 7.403 1.00 79.69 245 THR A C 1
ATOM 1900 O O . THR A 1 245 ? -9.041 8.073 6.693 1.00 79.69 245 THR A O 1
ATOM 1903 N N . LEU A 1 246 ? -9.976 7.111 8.502 1.00 86.38 246 LEU A N 1
ATOM 1904 C CA . LEU A 1 246 ? -10.634 8.314 8.991 1.00 86.38 246 LEU A CA 1
ATOM 1905 C C . LEU A 1 246 ? -9.755 9.116 9.947 1.00 86.38 246 LEU A C 1
ATOM 1907 O O . LEU A 1 246 ? -10.041 10.291 10.132 1.00 86.38 246 LEU A O 1
ATOM 1911 N N . VAL A 1 247 ? -8.682 8.548 10.501 1.00 88.31 247 VAL A N 1
ATOM 1912 C CA . VAL A 1 247 ? -7.744 9.297 11.348 1.00 88.31 247 VAL A CA 1
ATOM 1913 C C . VAL A 1 247 ? -6.949 10.285 10.500 1.00 88.31 247 VAL A C 1
ATOM 1915 O O . VAL A 1 247 ? -6.377 9.921 9.468 1.00 88.31 247 VAL A O 1
ATOM 1918 N N . ASP A 1 248 ? -6.923 11.546 10.925 1.00 82.19 248 ASP A N 1
ATOM 1919 C CA . ASP A 1 248 ? -6.086 12.554 10.279 1.00 82.19 248 ASP A CA 1
ATOM 1920 C C . ASP A 1 248 ? -4.600 12.237 10.473 1.00 82.19 248 ASP A C 1
ATOM 1922 O O . ASP A 1 248 ? -4.173 11.726 11.513 1.00 82.19 248 ASP A O 1
ATOM 1926 N N . ARG A 1 249 ? -3.799 12.571 9.462 1.00 81.00 249 ARG A N 1
ATOM 1927 C CA . ARG A 1 249 ? -2.345 12.394 9.458 1.00 81.00 249 ARG A CA 1
ATOM 1928 C C . ARG A 1 249 ? -1.667 13.721 9.147 1.00 81.00 249 ARG A C 1
ATOM 1930 O O . ARG A 1 249 ? -2.203 14.522 8.378 1.00 81.00 249 ARG A O 1
ATOM 1937 N N . ASN A 1 250 ? -0.512 13.959 9.758 1.00 76.44 250 ASN A N 1
ATOM 1938 C CA . ASN A 1 250 ? 0.292 15.145 9.493 1.00 76.44 250 ASN A CA 1
ATOM 1939 C C . ASN A 1 250 ? 1.103 14.997 8.186 1.00 76.44 250 ASN A C 1
ATOM 1941 O O . ASN A 1 250 ? 0.969 14.019 7.450 1.00 76.44 250 ASN A O 1
ATOM 1945 N N . GLU A 1 251 ? 1.932 15.994 7.873 1.00 65.44 251 GLU A N 1
ATOM 1946 C CA . GLU A 1 251 ? 2.743 16.021 6.647 1.00 65.44 251 GLU A CA 1
ATOM 1947 C C . GLU A 1 251 ? 3.789 14.896 6.548 1.00 65.44 251 GLU A C 1
ATOM 1949 O O . GLU A 1 251 ? 4.161 14.518 5.437 1.00 65.44 251 GLU A O 1
ATOM 1954 N N . ASP A 1 252 ? 4.182 14.320 7.686 1.00 60.22 252 ASP A N 1
ATOM 1955 C CA . ASP A 1 252 ? 5.109 13.189 7.803 1.00 60.22 252 ASP A CA 1
ATOM 1956 C C . ASP A 1 252 ? 4.374 11.835 7.888 1.00 60.22 252 ASP A C 1
ATOM 1958 O O . ASP A 1 252 ? 4.950 10.834 8.311 1.00 60.22 252 ASP A O 1
ATOM 1962 N N . ASP A 1 253 ? 3.089 11.803 7.514 1.00 66.56 253 ASP A N 1
ATOM 1963 C CA . ASP A 1 253 ? 2.194 10.639 7.606 1.00 66.56 253 ASP A CA 1
ATOM 1964 C C . ASP A 1 253 ? 1.963 10.123 9.042 1.00 66.56 253 ASP A C 1
ATOM 1966 O O . ASP A 1 253 ? 1.382 9.057 9.256 1.00 66.56 253 ASP A O 1
ATOM 1970 N N . TRP A 1 254 ? 2.357 10.899 10.054 1.00 71.12 254 TRP A N 1
ATOM 1971 C CA . TRP A 1 254 ? 2.123 10.541 11.445 1.00 71.12 254 TRP A CA 1
ATOM 1972 C C . TRP A 1 254 ? 0.651 10.771 11.804 1.00 71.12 254 TRP A C 1
ATOM 1974 O O . TRP A 1 254 ? 0.138 11.880 11.607 1.00 71.12 254 TRP A O 1
ATOM 1984 N N . PR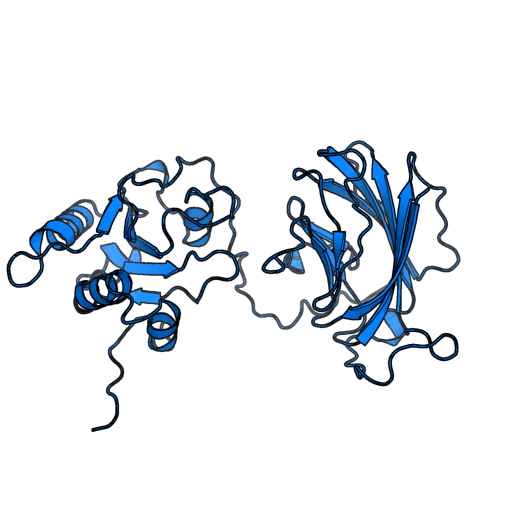O A 1 255 ? -0.054 9.764 12.334 1.00 82.06 255 PRO A N 1
ATOM 1985 C CA . PRO A 1 255 ? -1.453 9.915 12.689 1.00 82.06 255 PRO A CA 1
ATOM 1986 C C . PRO A 1 255 ? -1.621 10.746 13.955 1.00 82.06 255 PRO A C 1
ATOM 1988 O O . PRO A 1 255 ? -0.828 10.658 14.891 1.00 82.06 255 PRO A O 1
ATOM 1991 N N . HIS A 1 256 ? -2.707 11.517 14.002 1.00 83.31 256 HIS A N 1
ATOM 1992 C CA . HIS A 1 256 ? -3.116 12.238 15.208 1.00 83.31 256 HIS A CA 1
ATOM 1993 C C . HIS A 1 256 ? -3.484 11.289 16.361 1.00 83.31 256 HIS A C 1
ATOM 1995 O O . HIS A 1 256 ? -3.340 11.664 17.521 1.00 83.31 256 HIS A O 1
ATOM 2001 N N . HIS A 1 257 ? -3.914 10.065 16.032 1.00 88.62 257 HIS A N 1
ATOM 2002 C CA . HIS A 1 257 ? -4.228 9.003 16.985 1.00 88.62 257 HIS A CA 1
ATOM 2003 C C . HIS A 1 257 ? -3.562 7.700 16.539 1.00 88.62 257 HIS A C 1
ATOM 2005 O O . HIS A 1 257 ? -3.951 7.110 15.525 1.00 88.62 257 HIS A O 1
ATOM 2011 N N . SER A 1 258 ? -2.547 7.266 17.286 1.00 87.19 258 SER A N 1
ATOM 2012 C CA . SER A 1 258 ? -1.816 6.019 17.031 1.00 87.19 258 SER A CA 1
ATOM 2013 C C . SER A 1 258 ? -2.512 4.782 17.593 1.00 87.19 258 SER A C 1
ATOM 2015 O O . SER A 1 258 ? -2.100 3.675 17.282 1.00 87.19 258 SER A O 1
ATOM 2017 N N . VAL A 1 259 ? -3.559 4.953 18.404 1.00 92.69 259 VAL A N 1
ATOM 2018 C CA . VAL A 1 259 ? -4.374 3.862 18.948 1.00 92.69 259 VAL A CA 1
ATOM 2019 C C . VAL A 1 259 ? -5.840 4.276 18.933 1.00 92.69 259 VAL A C 1
ATOM 2021 O O . VAL A 1 259 ? -6.185 5.393 19.328 1.00 92.69 259 VAL A O 1
ATOM 2024 N N . LEU A 1 260 ? -6.707 3.362 18.505 1.00 95.56 260 LEU A N 1
ATOM 2025 C CA . LEU A 1 260 ? -8.153 3.492 18.635 1.00 95.56 260 LEU A CA 1
ATOM 2026 C C . LEU A 1 260 ? -8.695 2.352 19.494 1.00 95.56 260 LEU A C 1
ATOM 2028 O O . LEU A 1 260 ? -8.347 1.191 19.299 1.00 95.56 260 LEU A O 1
ATOM 2032 N N . LEU A 1 261 ? -9.602 2.677 20.403 1.00 97.06 261 LEU A N 1
ATOM 2033 C CA . LEU A 1 261 ? -10.461 1.721 21.083 1.00 97.06 261 LEU A CA 1
ATOM 2034 C C . LEU A 1 261 ? -11.817 1.733 20.385 1.00 97.06 261 LEU A C 1
ATOM 2036 O O . LEU A 1 261 ? -12.414 2.791 20.212 1.00 97.06 261 LEU A O 1
ATOM 2040 N N . VAL A 1 262 ? -12.326 0.576 19.974 1.00 97.31 262 VAL A N 1
ATOM 2041 C CA . VAL A 1 262 ? -13.576 0.485 19.211 1.00 97.31 262 VAL A CA 1
ATOM 2042 C C . VAL A 1 262 ? -14.654 -0.213 20.034 1.00 97.31 262 VAL A C 1
ATOM 2044 O O . VAL A 1 262 ? -14.530 -1.385 20.405 1.00 97.31 262 VAL A O 1
ATOM 2047 N N . ALA A 1 263 ? -15.742 0.516 20.282 1.00 96.81 263 ALA A N 1
ATOM 2048 C CA . ALA A 1 263 ? -16.969 0.019 20.892 1.00 96.81 263 ALA A CA 1
ATOM 2049 C C . ALA A 1 263 ? -17.929 -0.489 19.803 1.00 96.81 263 ALA A C 1
ATOM 2051 O O . ALA A 1 263 ? -18.864 0.200 19.377 1.00 96.81 263 ALA A O 1
ATOM 2052 N N . ASP A 1 264 ? -17.664 -1.707 19.336 1.00 94.31 264 ASP A N 1
ATOM 2053 C CA . ASP A 1 264 ? -18.475 -2.399 18.336 1.00 94.31 264 ASP A CA 1
ATOM 2054 C C . ASP A 1 264 ? -19.603 -3.238 18.966 1.00 94.31 264 ASP A C 1
ATOM 2056 O O . ASP A 1 264 ? -19.855 -3.208 20.175 1.00 94.31 264 ASP A O 1
ATOM 2060 N N . HIS A 1 265 ? -20.319 -4.007 18.139 1.00 92.12 265 HIS A N 1
ATOM 2061 C CA . HIS A 1 265 ? -21.431 -4.826 18.619 1.00 92.12 265 HIS A CA 1
ATOM 2062 C C . HIS A 1 265 ? -20.990 -5.863 19.656 1.00 92.12 265 HIS A C 1
ATOM 2064 O O . HIS A 1 265 ? -21.710 -6.096 20.623 1.00 92.12 265 HIS A O 1
ATOM 2070 N N . ARG A 1 266 ? -19.806 -6.465 19.487 1.00 91.62 266 ARG A N 1
ATOM 2071 C CA . ARG A 1 266 ? -19.284 -7.474 20.416 1.00 91.62 266 ARG A CA 1
ATOM 2072 C C . ARG A 1 266 ? -18.932 -6.855 21.765 1.00 91.62 266 ARG A C 1
ATOM 2074 O O . ARG A 1 266 ? -19.257 -7.454 22.788 1.00 91.62 266 ARG A O 1
ATOM 2081 N N . ALA A 1 267 ? -18.302 -5.682 21.760 1.00 92.31 267 ALA A N 1
ATOM 2082 C CA . ALA A 1 267 ? -17.971 -4.956 22.977 1.00 92.31 267 ALA A CA 1
ATOM 2083 C C . ALA A 1 267 ? -19.244 -4.624 23.766 1.00 92.31 267 ALA A C 1
ATOM 2085 O O . ALA A 1 267 ? -19.386 -5.045 24.909 1.00 92.31 267 ALA A O 1
ATOM 2086 N N . LEU A 1 268 ? -20.215 -3.963 23.127 1.00 92.69 268 LEU A N 1
ATOM 2087 C CA . LEU A 1 268 ? -21.427 -3.483 23.802 1.00 92.69 268 LEU A CA 1
ATOM 2088 C C . LEU A 1 268 ? -22.449 -4.585 24.142 1.00 92.69 268 LEU A C 1
ATOM 2090 O O . LEU A 1 268 ? -23.386 -4.334 24.898 1.00 92.69 268 LEU A O 1
ATOM 2094 N N . ALA A 1 269 ? -22.304 -5.790 23.584 1.00 89.19 269 ALA A N 1
ATOM 2095 C CA . ALA A 1 269 ? -23.155 -6.940 23.902 1.00 89.19 269 ALA A CA 1
ATOM 2096 C C . ALA A 1 269 ? -22.643 -7.780 25.088 1.00 89.19 269 ALA A C 1
ATOM 2098 O O . ALA A 1 269 ? -23.359 -8.674 25.543 1.00 89.19 269 ALA A O 1
ATOM 2099 N N . SER A 1 270 ? -21.424 -7.526 25.576 1.00 88.62 270 SER A N 1
ATOM 2100 C CA . SER A 1 270 ? -20.800 -8.280 26.667 1.00 88.62 270 SER A CA 1
ATOM 2101 C C . SER A 1 270 ? -20.714 -7.441 27.949 1.00 88.62 270 SER A C 1
ATOM 2103 O O . SER A 1 270 ? -20.358 -6.267 27.867 1.00 88.62 270 SER A O 1
ATOM 2105 N N . PRO A 1 271 ? -20.969 -8.016 29.141 1.00 84.69 271 PRO A N 1
ATOM 2106 C CA . PRO A 1 271 ? -20.786 -7.304 30.410 1.00 84.69 271 PRO A CA 1
ATOM 2107 C C . PRO A 1 271 ? -19.323 -6.911 30.675 1.00 84.69 271 PRO A C 1
ATOM 2109 O O . PRO A 1 271 ? -19.078 -5.906 31.337 1.00 84.69 271 PRO A O 1
ATOM 2112 N N . ASP A 1 272 ? -18.368 -7.661 30.117 1.00 85.44 272 ASP A N 1
ATOM 2113 C CA . ASP A 1 272 ? -16.928 -7.408 30.274 1.00 85.44 272 ASP A CA 1
ATOM 2114 C C . ASP A 1 272 ? -16.419 -6.299 29.334 1.00 85.44 272 ASP A C 1
ATOM 2116 O O . ASP A 1 272 ? -15.238 -5.961 29.368 1.00 85.44 272 ASP A O 1
ATOM 2120 N N . LEU A 1 273 ? -17.298 -5.760 28.472 1.00 87.62 273 LEU A N 1
ATOM 2121 C CA . LEU A 1 273 ? -17.037 -4.690 27.501 1.00 87.62 273 LEU A CA 1
ATOM 2122 C C . LEU A 1 273 ? -15.678 -4.820 26.776 1.00 87.62 273 LEU A C 1
ATOM 2124 O O . LEU A 1 273 ? -14.873 -3.895 26.835 1.00 87.62 273 LEU A O 1
ATOM 2128 N N . PRO A 1 274 ? -15.390 -5.946 26.089 1.00 92.00 274 PRO A N 1
ATOM 2129 C CA . PRO A 1 274 ? -14.108 -6.168 25.432 1.00 92.00 274 PRO A CA 1
ATOM 2130 C C . PRO A 1 274 ? -13.956 -5.249 24.211 1.00 92.00 274 PRO A C 1
ATOM 2132 O O . PRO A 1 274 ? -14.384 -5.585 23.095 1.00 92.00 274 PRO A O 1
ATOM 2135 N N . LEU A 1 275 ? -13.358 -4.080 24.427 1.00 96.31 275 LEU A N 1
ATOM 2136 C CA . LEU A 1 275 ? -13.088 -3.085 23.394 1.00 96.31 275 LEU A CA 1
ATOM 2137 C C . LEU A 1 275 ? -12.070 -3.643 22.412 1.00 96.31 275 LEU A C 1
ATOM 2139 O O . LEU A 1 275 ? -11.137 -4.331 22.809 1.00 96.31 275 LEU A O 1
ATOM 2143 N N . LEU A 1 276 ? -12.242 -3.367 21.126 1.00 96.62 276 LEU A N 1
ATOM 2144 C CA . LEU A 1 276 ? -11.226 -3.706 20.136 1.00 96.62 276 LEU A CA 1
ATOM 2145 C C . LEU A 1 276 ? -10.170 -2.601 20.126 1.00 96.62 276 LEU A C 1
ATOM 2147 O O . LEU A 1 276 ? -10.467 -1.482 19.720 1.00 96.62 276 LEU A O 1
ATOM 2151 N N . ALA A 1 277 ? -8.968 -2.912 20.591 1.00 96.25 277 ALA A N 1
ATOM 2152 C CA . ALA A 1 277 ? -7.806 -2.056 20.458 1.00 96.25 277 ALA A CA 1
ATOM 2153 C C . ALA A 1 277 ? -7.212 -2.231 19.061 1.00 96.25 277 ALA A C 1
ATOM 2155 O O . ALA A 1 277 ? -6.926 -3.346 18.621 1.00 96.25 277 ALA A O 1
ATOM 2156 N N . VAL A 1 278 ? -7.054 -1.110 18.371 1.00 94.25 278 VAL A N 1
ATOM 2157 C CA . VAL A 1 278 ? -6.617 -1.007 16.983 1.00 94.25 278 VAL A CA 1
ATOM 2158 C C . VAL A 1 278 ? -5.368 -0.141 16.988 1.00 94.25 278 VAL A C 1
ATOM 2160 O O . VAL A 1 278 ? -5.432 1.038 17.340 1.00 94.25 278 VAL A O 1
ATOM 2163 N N . ASP A 1 279 ? -4.232 -0.731 16.616 1.00 90.94 279 ASP A N 1
ATOM 2164 C CA . ASP A 1 279 ? -2.985 0.014 16.393 1.00 90.94 279 ASP A CA 1
ATOM 2165 C C . ASP A 1 279 ? -3.223 1.050 15.288 1.00 90.94 279 ASP A C 1
ATOM 2167 O O . ASP A 1 279 ? -4.181 0.911 14.551 1.00 90.94 279 ASP A O 1
ATOM 2171 N N . ASN A 1 280 ? -2.403 2.062 15.072 1.00 88.69 280 ASN A N 1
ATOM 2172 C CA . ASN A 1 280 ? -2.461 2.917 13.878 1.00 88.69 280 ASN A CA 1
ATOM 2173 C C . ASN A 1 280 ? -1.133 3.657 13.735 1.00 88.69 280 ASN A C 1
ATOM 2175 O O . ASN A 1 280 ? -1.117 4.877 13.834 1.00 88.69 280 ASN A O 1
ATOM 2179 N N . PRO A 1 281 ? -0.004 2.961 13.545 1.00 79.31 281 PRO A N 1
ATOM 2180 C CA . PRO A 1 281 ? 1.267 3.623 13.335 1.00 79.31 281 PRO A CA 1
ATOM 2181 C C . PRO A 1 281 ? 1.348 4.161 11.893 1.00 79.31 281 PRO A C 1
ATOM 2183 O O . PRO A 1 281 ? 0.513 3.839 11.033 1.00 79.31 281 PRO A O 1
ATOM 2186 N N . PRO A 1 282 ? 2.363 4.975 11.570 1.00 60.00 282 PRO A N 1
ATOM 2187 C CA . PRO A 1 282 ? 2.833 5.022 10.193 1.00 60.00 282 PRO A CA 1
ATOM 2188 C C . PRO A 1 282 ? 3.359 3.637 9.793 1.00 60.00 282 PRO A C 1
ATOM 2190 O O . PRO A 1 282 ? 4.150 3.024 10.512 1.00 60.00 282 PRO A O 1
ATOM 2193 N N . GLY A 1 283 ? 2.933 3.147 8.633 1.00 63.84 283 GLY A N 1
ATOM 2194 C CA . GLY A 1 283 ? 3.306 1.819 8.155 1.00 63.84 283 GLY A CA 1
ATOM 2195 C C . GLY A 1 283 ? 2.422 0.687 8.685 1.00 63.84 283 GLY A C 1
ATOM 2196 O O . GLY A 1 283 ? 1.210 0.848 8.814 1.00 63.84 283 GLY A O 1
ATOM 2197 N N . GLU A 1 284 ? 3.024 -0.485 8.913 1.00 63.34 284 GLU A N 1
ATOM 2198 C CA . GLU A 1 284 ? 2.298 -1.723 9.214 1.00 63.34 284 GLU A CA 1
ATOM 2199 C C . GLU A 1 284 ? 1.814 -1.751 10.673 1.00 63.34 284 GLU A C 1
ATOM 2201 O O . GLU A 1 284 ? 2.633 -1.634 11.589 1.00 63.34 284 GLU A O 1
ATOM 2206 N N . PRO A 1 285 ? 0.503 -1.918 10.909 1.00 73.19 285 PRO A N 1
ATOM 2207 C CA . PRO A 1 285 ? -0.026 -2.033 12.254 1.00 73.19 285 PRO A CA 1
ATOM 2208 C C . PRO A 1 285 ? 0.185 -3.416 12.856 1.00 73.19 285 PRO A C 1
ATOM 2210 O O . PRO A 1 285 ? 0.115 -4.437 12.172 1.00 73.19 285 PRO A O 1
ATOM 2213 N N . SER A 1 286 ? 0.346 -3.454 14.174 1.00 79.50 286 SER A N 1
ATOM 2214 C CA . SER A 1 286 ? 0.269 -4.702 14.927 1.00 79.50 286 SER A CA 1
ATOM 2215 C C . SER A 1 286 ? -1.159 -5.275 14.882 1.00 79.50 286 SER A C 1
ATOM 2217 O O . SER A 1 286 ? -2.122 -4.505 14.774 1.00 79.50 286 SER A O 1
ATOM 221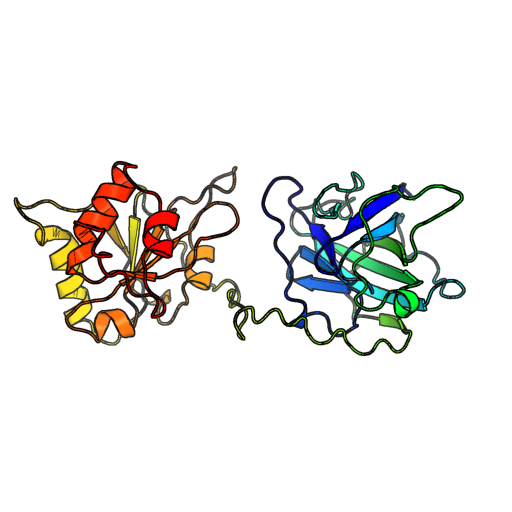9 N N . PRO A 1 287 ? -1.334 -6.606 15.011 1.00 82.88 287 PRO A N 1
ATOM 2220 C CA . PRO A 1 287 ? -2.655 -7.226 15.056 1.00 82.88 287 PRO A CA 1
ATOM 2221 C C . PRO A 1 287 ? -3.557 -6.620 16.138 1.00 82.88 287 PRO A C 1
ATOM 2223 O O . PRO A 1 287 ? -3.164 -6.521 17.303 1.00 82.88 287 PRO A O 1
ATOM 2226 N N . SER A 1 288 ? -4.776 -6.244 15.757 1.00 88.31 288 SER A N 1
ATOM 2227 C CA . SER A 1 288 ? -5.791 -5.746 16.685 1.00 88.31 288 SER A CA 1
ATOM 2228 C C . SER A 1 288 ? -6.211 -6.842 17.670 1.00 88.31 288 SER A C 1
ATOM 2230 O O . SER A 1 288 ? -6.299 -8.021 17.320 1.00 88.31 288 SER A O 1
ATOM 2232 N N . PHE A 1 289 ? -6.511 -6.457 18.906 1.00 91.31 289 PHE A N 1
ATOM 2233 C CA . PHE A 1 289 ? -6.894 -7.384 19.972 1.00 91.31 289 PHE A CA 1
ATOM 2234 C C . PHE A 1 289 ? -7.989 -6.784 20.851 1.00 91.31 289 PHE A C 1
ATOM 2236 O O . PHE A 1 289 ? -8.299 -5.598 20.785 1.00 91.31 289 PHE A O 1
ATOM 2243 N N . ARG A 1 290 ? -8.638 -7.619 21.656 1.00 93.62 290 ARG A N 1
ATOM 2244 C CA . ARG A 1 290 ? -9.724 -7.218 22.547 1.00 93.62 290 ARG A CA 1
ATOM 2245 C C . ARG A 1 290 ? -9.200 -6.984 23.950 1.00 93.62 290 ARG A C 1
ATOM 2247 O O . ARG A 1 290 ? -8.600 -7.886 24.523 1.00 93.62 290 ARG A O 1
ATOM 2254 N N . ILE A 1 291 ? -9.509 -5.826 24.514 1.00 93.56 291 ILE A N 1
ATOM 2255 C CA . ILE A 1 291 ? -9.158 -5.437 25.878 1.00 93.56 291 ILE A CA 1
ATOM 2256 C C . ILE A 1 291 ? -10.427 -5.471 26.728 1.00 93.56 291 ILE A C 1
ATOM 2258 O O . ILE A 1 291 ? -11.320 -4.646 26.511 1.00 93.56 291 ILE A O 1
ATOM 2262 N N . PRO A 1 292 ? -10.557 -6.432 27.660 1.00 92.31 292 PRO A N 1
ATOM 2263 C CA . PRO A 1 292 ? -11.620 -6.417 28.656 1.00 92.31 292 PRO A CA 1
ATOM 2264 C C . PRO A 1 292 ? -11.554 -5.162 29.528 1.00 92.31 292 PRO A C 1
ATOM 2266 O O . PRO A 1 292 ? -10.474 -4.639 29.798 1.00 92.31 292 PRO A O 1
ATOM 2269 N N . ARG A 1 293 ? -12.710 -4.728 30.034 1.00 89.25 293 ARG A N 1
ATOM 2270 C CA . ARG A 1 293 ? -12.844 -3.562 30.918 1.00 89.25 293 ARG A CA 1
ATOM 2271 C C . ARG A 1 293 ? -11.843 -3.553 32.079 1.00 89.25 293 ARG A C 1
ATOM 2273 O O . ARG A 1 293 ? -11.358 -2.487 32.434 1.00 89.25 293 ARG A O 1
ATOM 2280 N N . GLU A 1 294 ? -11.559 -4.717 32.665 1.00 89.44 294 GLU A N 1
ATOM 2281 C CA . GLU A 1 294 ? -10.673 -4.856 33.831 1.00 89.44 294 GLU A CA 1
ATOM 2282 C C . GLU A 1 294 ? -9.212 -4.468 33.551 1.00 89.44 294 GLU A C 1
ATOM 2284 O O . GLU A 1 294 ? -8.535 -4.022 34.464 1.00 89.44 294 GLU A O 1
ATOM 2289 N N . TYR A 1 295 ? -8.755 -4.575 32.298 1.00 91.19 295 TYR A N 1
ATOM 2290 C CA . TYR A 1 295 ? -7.381 -4.253 31.886 1.00 91.19 295 TYR A CA 1
ATOM 2291 C C . TYR A 1 295 ? -7.274 -2.910 31.154 1.00 91.19 295 TYR A C 1
ATOM 2293 O O . TYR A 1 295 ? -6.199 -2.537 30.687 1.00 91.19 295 TYR A O 1
ATOM 2301 N N . LEU A 1 296 ? -8.390 -2.188 31.001 1.00 91.00 296 LEU A N 1
ATOM 2302 C CA . LEU A 1 296 ? -8.422 -0.965 30.205 1.00 91.00 296 LEU A CA 1
ATOM 2303 C C . LEU A 1 296 ? -7.585 0.159 30.829 1.00 91.00 296 LEU A C 1
ATOM 2305 O O . LEU A 1 296 ? -6.914 0.880 30.096 1.00 91.00 296 LEU A O 1
ATOM 2309 N N . GLU A 1 297 ? -7.616 0.290 32.159 1.00 89.12 297 GLU A N 1
ATOM 2310 C CA . GLU A 1 297 ? -6.821 1.292 32.882 1.00 89.12 297 GLU A CA 1
ATOM 2311 C C . GLU A 1 297 ? -5.329 1.080 32.639 1.00 89.12 297 GLU A C 1
ATOM 2313 O O . GLU A 1 297 ? -4.644 1.969 32.134 1.00 89.12 297 GLU A O 1
ATOM 2318 N N . ASP A 1 298 ? -4.857 -0.134 32.929 1.00 89.81 298 ASP A N 1
ATOM 2319 C CA . ASP A 1 298 ? -3.455 -0.511 32.795 1.00 89.81 298 ASP A CA 1
ATOM 2320 C C . ASP A 1 298 ? -2.965 -0.332 31.362 1.00 89.81 298 ASP A C 1
ATOM 2322 O O . ASP A 1 298 ? -1.868 0.189 31.151 1.00 89.81 298 ASP A O 1
ATOM 2326 N N . PHE A 1 299 ? -3.776 -0.719 30.374 1.00 91.69 299 PHE A N 1
ATOM 2327 C CA . PHE A 1 299 ? -3.441 -0.524 28.970 1.00 91.69 299 PHE A CA 1
ATOM 2328 C C . PHE A 1 299 ? -3.213 0.953 28.648 1.00 91.69 299 PHE A C 1
ATOM 2330 O O . PHE A 1 299 ? -2.148 1.314 28.149 1.00 91.69 299 PHE A O 1
ATOM 2337 N N . VAL A 1 300 ? -4.184 1.820 28.949 1.00 90.44 300 VAL A N 1
ATOM 2338 C CA . VAL A 1 300 ? -4.089 3.238 28.577 1.00 90.44 300 VAL A CA 1
ATOM 2339 C C . VAL A 1 300 ? -2.965 3.935 29.335 1.00 90.44 300 VAL A C 1
ATOM 2341 O O . VAL A 1 300 ? -2.144 4.604 28.716 1.00 90.44 300 VAL A O 1
ATOM 2344 N N . VAL A 1 301 ? -2.849 3.708 30.645 1.00 87.75 301 VAL A N 1
ATOM 2345 C CA . VAL A 1 301 ? -1.803 4.331 31.467 1.00 87.75 301 VAL A CA 1
ATOM 2346 C C . VAL A 1 301 ? -0.403 3.923 31.001 1.00 87.75 301 VAL A C 1
ATOM 2348 O O . VAL A 1 301 ? 0.484 4.773 30.906 1.00 87.75 301 VAL A O 1
ATOM 2351 N N . ASN A 1 302 ? -0.172 2.644 30.687 1.00 87.88 302 ASN A N 1
ATOM 2352 C CA . ASN A 1 302 ? 1.145 2.209 30.216 1.00 87.88 302 ASN A CA 1
ATOM 2353 C C . ASN A 1 302 ? 1.463 2.709 28.801 1.00 87.88 302 ASN A C 1
ATOM 2355 O O . ASN A 1 302 ? 2.626 3.027 28.537 1.00 87.88 302 ASN A O 1
ATOM 2359 N N . MET A 1 303 ? 0.459 2.826 27.926 1.00 87.38 303 MET A N 1
ATOM 2360 C CA . MET A 1 303 ? 0.618 3.424 26.597 1.00 87.38 303 MET A CA 1
ATOM 2361 C C . MET A 1 303 ? 0.943 4.922 26.681 1.00 87.38 303 MET A C 1
ATOM 2363 O O . MET A 1 303 ? 1.875 5.374 26.017 1.00 87.38 303 MET A O 1
ATOM 2367 N N . ASP A 1 304 ? 0.253 5.675 27.540 1.00 82.56 304 ASP A N 1
ATOM 2368 C CA . ASP A 1 304 ? 0.471 7.117 27.719 1.00 82.56 304 ASP A CA 1
ATOM 2369 C C . ASP A 1 304 ? 1.831 7.429 28.358 1.00 82.56 304 ASP A C 1
ATOM 2371 O O . ASP A 1 304 ? 2.518 8.376 27.965 1.00 82.56 304 ASP A O 1
ATOM 2375 N N . LEU A 1 305 ? 2.254 6.623 29.339 1.00 81.31 305 LEU A N 1
ATOM 2376 C CA . LEU A 1 305 ? 3.562 6.762 29.988 1.00 81.31 305 LEU A CA 1
ATOM 2377 C C . LEU A 1 305 ? 4.718 6.216 29.136 1.00 81.31 305 LEU A C 1
ATOM 2379 O O . LEU A 1 305 ? 5.881 6.486 29.447 1.00 81.31 305 LEU A O 1
ATOM 2383 N N . GLY A 1 306 ? 4.418 5.454 28.079 1.00 78.81 306 GLY A N 1
ATOM 2384 C CA . GLY A 1 306 ? 5.413 4.778 27.246 1.00 78.81 306 GLY A CA 1
ATOM 2385 C C . GLY A 1 306 ? 6.161 3.659 27.976 1.00 78.81 306 GLY A C 1
ATOM 2386 O O . GLY A 1 306 ? 7.320 3.389 27.658 1.00 78.81 306 GLY A O 1
ATOM 2387 N N . ASN A 1 307 ? 5.530 3.033 28.974 1.00 81.81 307 ASN A N 1
ATOM 2388 C CA . ASN A 1 307 ? 6.083 1.865 29.668 1.00 81.81 307 ASN A CA 1
ATOM 2389 C C . ASN A 1 307 ? 6.063 0.616 28.778 1.00 81.81 307 ASN A C 1
ATOM 2391 O O . ASN A 1 307 ? 6.927 -0.246 28.922 1.00 81.81 307 ASN A O 1
ATOM 2395 N N . THR A 1 308 ? 5.076 0.542 27.885 1.00 85.88 308 THR A N 1
ATOM 2396 C CA . THR A 1 308 ? 4.848 -0.550 26.933 1.00 85.88 308 THR A CA 1
ATOM 2397 C C . THR A 1 308 ? 4.526 0.014 25.556 1.00 85.88 308 THR A C 1
ATOM 2399 O O . THR A 1 308 ? 4.098 1.166 25.446 1.00 85.88 308 THR A O 1
ATOM 2402 N N . ASP A 1 309 ? 4.643 -0.809 24.518 1.00 83.56 309 ASP A N 1
ATOM 2403 C CA . ASP A 1 309 ? 4.119 -0.493 23.186 1.00 83.56 309 ASP A CA 1
ATOM 2404 C C . ASP A 1 309 ? 2.916 -1.374 22.806 1.00 83.56 309 ASP A C 1
ATOM 2406 O O . ASP A 1 309 ? 2.647 -2.402 23.424 1.00 83.56 309 ASP A O 1
ATOM 2410 N N . PHE A 1 310 ? 2.170 -0.981 21.769 1.00 88.56 310 PHE A N 1
ATOM 2411 C CA . PHE A 1 310 ? 0.979 -1.723 21.335 1.00 88.56 310 PHE A CA 1
ATOM 2412 C C . PHE A 1 310 ? 1.308 -3.178 20.952 1.00 88.56 310 PHE A C 1
ATOM 2414 O O . PHE A 1 310 ? 0.493 -4.084 21.146 1.00 88.56 310 PHE A O 1
ATOM 2421 N N . ARG A 1 311 ? 2.506 -3.419 20.405 1.00 82.00 311 ARG A N 1
ATOM 2422 C CA . ARG A 1 311 ? 2.932 -4.733 19.918 1.00 82.00 311 ARG A CA 1
ATOM 2423 C C . ARG A 1 311 ? 3.118 -5.720 21.066 1.00 82.00 311 ARG A C 1
ATOM 2425 O O . ARG A 1 311 ? 2.830 -6.901 20.878 1.00 82.00 311 ARG A O 1
ATOM 2432 N N . GLU A 1 312 ? 3.584 -5.264 22.223 1.00 82.12 312 GLU A N 1
ATOM 2433 C CA . GLU A 1 312 ? 3.684 -6.080 23.436 1.00 82.12 312 GLU A CA 1
ATOM 2434 C C . GLU A 1 312 ? 2.306 -6.600 23.859 1.00 82.12 312 GLU A C 1
ATOM 2436 O O . GLU A 1 312 ? 2.106 -7.812 23.922 1.00 82.12 312 GLU A O 1
ATOM 2441 N N . TRP A 1 313 ? 1.315 -5.717 23.995 1.00 88.38 313 TRP A N 1
ATOM 2442 C CA . TRP A 1 313 ? -0.055 -6.112 24.343 1.00 88.38 313 TRP A CA 1
ATOM 2443 C C . TRP A 1 313 ? -0.716 -7.003 23.283 1.00 88.38 313 TRP A C 1
ATOM 2445 O O . TRP A 1 313 ? -1.410 -7.963 23.613 1.00 88.38 313 TRP A O 1
ATOM 2455 N N . SER A 1 314 ? -0.473 -6.712 22.002 1.00 84.44 314 SER A N 1
ATOM 2456 C CA . SER A 1 314 ? -0.956 -7.517 20.875 1.00 84.44 314 SER A CA 1
ATOM 2457 C C . SER A 1 314 ? -0.384 -8.938 20.892 1.00 84.44 314 SER A C 1
ATOM 2459 O O . SER A 1 314 ? -1.105 -9.897 20.628 1.00 84.44 314 SER A O 1
ATOM 2461 N N . ARG A 1 315 ? 0.900 -9.091 21.242 1.00 79.62 315 ARG A N 1
ATOM 2462 C CA . ARG A 1 315 ? 1.562 -10.398 21.373 1.00 79.62 315 ARG A CA 1
ATOM 2463 C C . ARG A 1 315 ? 1.013 -11.202 22.550 1.00 79.62 315 ARG A C 1
ATOM 2465 O O . ARG A 1 315 ? 0.914 -12.422 22.447 1.00 79.62 315 ARG A O 1
ATOM 2472 N N . ASP A 1 316 ? 0.702 -10.526 23.648 1.00 81.25 316 ASP A N 1
ATOM 2473 C CA . ASP A 1 316 ? 0.281 -11.168 24.894 1.00 81.25 316 ASP A CA 1
ATOM 2474 C C . ASP A 1 316 ? -1.237 -11.461 24.899 1.00 81.25 316 ASP A C 1
ATOM 2476 O O . ASP A 1 316 ? -1.736 -12.257 25.699 1.00 81.25 316 ASP A O 1
ATOM 2480 N N . ALA A 1 317 ? -1.986 -10.914 23.933 1.00 81.62 317 ALA A N 1
ATOM 2481 C CA . ALA A 1 317 ? -3.320 -11.394 23.604 1.00 81.62 317 ALA A CA 1
ATOM 2482 C C . ALA A 1 317 ? -3.249 -12.835 23.066 1.00 81.62 317 ALA A C 1
ATOM 2484 O O . ALA A 1 317 ? -2.634 -13.111 22.039 1.00 81.62 317 ALA A O 1
ATOM 2485 N N . GLY A 1 318 ? -3.895 -13.775 23.764 1.00 66.31 318 GLY A N 1
ATOM 2486 C CA . GLY A 1 318 ? -3.893 -15.187 23.363 1.00 66.31 318 GLY A CA 1
ATOM 2487 C C . GLY A 1 318 ? -4.586 -15.434 22.015 1.00 66.31 318 GLY A C 1
ATOM 2488 O O . GLY A 1 318 ? -5.233 -14.543 21.472 1.00 66.31 318 GLY A O 1
ATOM 2489 N N . ASP A 1 319 ? -4.546 -16.676 21.517 1.00 70.56 319 ASP A N 1
ATOM 2490 C CA . ASP A 1 319 ? -5.041 -17.087 20.182 1.00 70.56 319 ASP A CA 1
ATOM 2491 C C . ASP A 1 319 ? -6.488 -16.658 19.837 1.00 70.56 319 ASP A C 1
ATOM 2493 O O . ASP A 1 319 ? -6.877 -16.614 18.671 1.00 70.56 319 ASP A O 1
ATOM 2497 N N . GLU A 1 320 ? -7.312 -16.345 20.840 1.00 73.12 320 GLU A N 1
ATOM 2498 C CA . GLU A 1 320 ? -8.681 -15.835 20.666 1.00 73.12 320 GLU A CA 1
ATOM 2499 C C . GLU A 1 320 ? -8.753 -14.322 20.374 1.00 73.12 320 GLU A C 1
ATOM 2501 O O . GLU A 1 320 ? -9.852 -13.778 20.213 1.00 73.12 320 GLU A O 1
ATOM 2506 N N . GLY A 1 321 ? -7.607 -13.635 20.350 1.00 79.19 321 GLY A N 1
ATOM 2507 C CA . GLY A 1 321 ? -7.496 -12.189 20.181 1.00 79.19 321 GLY A CA 1
ATOM 2508 C C . GLY A 1 321 ? -8.071 -11.404 21.358 1.00 79.19 321 GLY A C 1
ATOM 2509 O O . GLY A 1 321 ? -8.595 -10.314 21.152 1.00 79.19 321 GLY A O 1
ATOM 2510 N N . ILE A 1 322 ? -8.048 -11.965 22.572 1.00 85.06 322 ILE A N 1
ATOM 2511 C CA . ILE A 1 322 ? -8.471 -11.300 23.813 1.00 85.06 322 ILE A CA 1
ATOM 2512 C C . ILE A 1 322 ? -7.274 -11.249 24.753 1.00 85.06 322 ILE A C 1
ATOM 2514 O O . ILE A 1 322 ? -6.691 -12.293 25.057 1.00 85.06 322 ILE A O 1
ATOM 2518 N N . TYR A 1 323 ? -6.943 -10.047 25.220 1.00 86.81 323 TYR A N 1
ATOM 2519 C CA . TYR A 1 323 ? -5.918 -9.845 26.227 1.00 86.81 323 TYR A CA 1
ATOM 2520 C C . TYR A 1 323 ? -6.338 -10.496 27.541 1.00 86.81 323 TYR A C 1
ATOM 2522 O O . TYR A 1 323 ? -7.444 -10.283 28.045 1.00 86.81 323 TYR A O 1
ATOM 2530 N N . ARG A 1 324 ? -5.441 -11.321 28.065 1.00 81.62 324 ARG A N 1
ATOM 2531 C CA . ARG A 1 324 ? -5.510 -11.925 29.389 1.00 81.62 324 ARG A CA 1
ATOM 2532 C C . ARG A 1 324 ? -4.099 -11.823 29.925 1.00 81.62 324 ARG A C 1
ATOM 2534 O O . ARG A 1 324 ? -3.182 -12.201 29.204 1.00 81.62 324 ARG A O 1
ATOM 2541 N N . GLU A 1 325 ? -3.935 -11.325 31.143 1.00 71.31 325 GLU A N 1
ATOM 2542 C CA . GLU A 1 325 ? -2.622 -11.306 31.781 1.00 71.31 325 GLU A CA 1
ATOM 2543 C C . GLU A 1 325 ? -2.023 -12.717 31.704 1.00 71.31 325 GLU A C 1
ATOM 2545 O O . GLU A 1 325 ? -2.598 -13.693 32.207 1.00 71.31 325 GLU A O 1
ATOM 2550 N N . THR A 1 326 ? -0.911 -12.858 30.984 1.00 54.41 326 THR A N 1
ATOM 2551 C CA . THR A 1 326 ? -0.157 -14.101 30.995 1.00 54.41 326 THR A CA 1
ATOM 2552 C C . THR A 1 326 ? 0.387 -14.248 32.402 1.00 54.41 326 THR A C 1
ATOM 2554 O O . THR A 1 326 ? 1.091 -13.369 32.889 1.00 54.41 326 THR A O 1
ATOM 2557 N N . ALA A 1 327 ? 0.030 -15.340 33.077 1.00 44.84 327 ALA A N 1
ATOM 2558 C CA . ALA A 1 327 ? 0.673 -15.709 34.326 1.00 44.84 327 ALA A CA 1
ATOM 2559 C C . ALA A 1 327 ? 2.155 -15.972 34.027 1.00 44.84 327 ALA A C 1
ATOM 2561 O O . ALA A 1 327 ? 2.523 -17.094 33.681 1.00 44.84 327 ALA A O 1
ATOM 2562 N N . ASP A 1 328 ? 2.980 -14.931 34.090 1.00 38.97 328 ASP A N 1
ATOM 2563 C CA . ASP A 1 328 ? 4.422 -15.072 34.029 1.00 38.97 328 ASP A CA 1
ATOM 2564 C C . ASP A 1 328 ? 4.885 -15.894 35.237 1.00 38.97 328 ASP A C 1
ATOM 2566 O O . ASP A 1 328 ? 4.397 -15.741 36.362 1.00 38.97 328 ASP A O 1
ATOM 2570 N N . ASP A 1 329 ? 5.800 -16.815 34.944 1.00 37.34 329 ASP A N 1
ATOM 2571 C CA . ASP A 1 329 ? 6.469 -17.737 35.855 1.00 37.34 329 ASP A CA 1
ATOM 2572 C C . ASP A 1 329 ? 6.782 -17.114 37.235 1.00 37.34 329 ASP A C 1
ATOM 2574 O O . ASP A 1 329 ? 7.593 -16.192 37.353 1.00 37.34 329 ASP A O 1
ATOM 2578 N N . VAL A 1 330 ? 6.184 -17.687 38.291 1.00 35.75 330 VAL A N 1
ATOM 2579 C CA . VAL A 1 330 ? 6.645 -17.545 39.689 1.00 35.75 330 VAL A CA 1
ATOM 2580 C C . VAL A 1 330 ? 7.955 -18.292 39.904 1.00 35.75 330 VAL A C 1
ATOM 2582 O O . VAL A 1 330 ? 8.032 -19.477 39.497 1.00 35.75 330 VAL A O 1
#

InterPro domains:
  IPR053832 Domain of unknown function DUF6924 [PF21962] (196-325)

Secondary structure (DSSP, 8-state):
-EEEEEEEEE-TTEEEEES-SSS------GGG-TTSSEEEETTEEEEE-SSSBEEEEEEEEEESSPPPP--TT-SEEEEEEEEETTS--EEEETTEE-S--S-TTSSEEEEEEEEEESGGGGTT-B--S-SPPBTTB--SEEEEEEEEE------EEEE----------S----SS-S-----S---B--TT-SEEEEE---S-HHHHHHHHHHHHH-SGGGPPPSEEEE--GGGTT--HHHHHHHB-B-TTS-BS-SEEEEE-HHHHTSTT--EEEEE--SSSPPPPEEE-GGGHHHHHHHHHHTSS-HHHHHHHB-TTSBB-------

Organism: NCBI:txid67293

Sequence (330 aa):
MTTETKDLFIEDHDLLIDPILEGVMEFPEHSSITNSLIGFHKDFGTILTGFERGYARVTVEIHTEQPPLNTDDWDDVLDISADLKRGRSFVASYDTAFTTNLAFDGPGTYRIRAHARGRAGTKNARLARRPRPSRTSPPHETYLVQVWKAPAAAEQIHKSSSHSALPAADYTGPSTSPYQPAVDAPKIHCEGGGIVLVRTCFTAPQAWNDLVDFVDNGFEEGGCIDVTPIDNSAYDGLTEDQLRTLVDRNEDDWPHHSVLLVADHRALASPDLPLLAVDNPPGEPSPSFRIPREYLEDFVVNMDLGNTDFREWSRDAGDEGIYRETADDV